Protein AF-A0A7S2LJP9-F1 (afdb_monomer_lite)

Radius of gyration: 19.43 Å; chains: 1; bounding box: 48×40×53 Å

pLDDT: mean 78.63, std 22.66, range [21.94, 98.69]

Sequence (260 aa):
SFYSVPATGGSSSSVPVTLHDDNFISDSTETLQHFCPFLYPDPVAGKILEFEEYLDRHLGATARCLIYHYMLRKEHREALVQLMTAHTSKVESFVFNTALDQGISHGMKKLMRVNEESAVVSEKAIREVFARVSNQILASSEQKPKQYLFEDKQNGVGFTSADLTFAALSSVLLCPKELAPLQLPENQMPKELFSLRNELRDTPAGKHALRMYETHRFKNTERSVVIPKSALGRNRVSNRVYAVVGVALAASGSFIASRL

Foldseek 3Di:
DVPPCVVQVRPDPDDDWWADPNDIDHDPVVVCCVPPVVLQDPPCNVVLVVLLVVCCVQQQLLVLLQQLLQCLDPLLLVLNLCLVPVPHDPVVSVVCSVCSVVPVSVVCCVVSVRDPVSNVVSLVSNVVSLVVQLCQQVVDPDPHGALESPDDVVSPDHRHVSLVSLLVSCCLLQVAPLCVSNDGDLVSGDPVSNVSNVVSCPGSSVVSSNVCCVPPPPPPVVPDPPCPPPNVDPDDDDDDTDRPPDPPPDDDDDDPPDDD

Organism: NCBI:txid163516

Secondary structure (DSSP, 8-state):
-TTHHHHTTTS-SSS--EEETTEEE--HHHHHHHH-GGGS-TTTHHHHHHHHHHHIIIIIHHHHHHHHHHHTSGGGHHHHHHHHHTTS-HHHHHHHHHHIIIIIHHHHHHHTT-SHHHHHHHHHHHHHHHHHHHHHHH--SSSS--SSTT-BTTTTB-S-HHHHHHHHHHHHHH--GGGGGGS--GGGS-HHHHHHHHHHHHSHHHHHHHHHHHHHSSS-TTT-----GGGS-SS---SS--------------------

Structure (mmCIF, N/CA/C/O backbone):
data_AF-A0A7S2LJP9-F1
#
_entry.id   AF-A0A7S2LJP9-F1
#
loop_
_atom_site.group_PDB
_atom_site.id
_atom_site.type_symbol
_atom_site.label_atom_id
_atom_site.label_alt_id
_atom_site.label_comp_id
_atom_site.label_asym_id
_atom_site.label_entity_id
_atom_site.label_seq_id
_atom_site.pdbx_PDB_ins_code
_atom_site.Cartn_x
_atom_site.Cartn_y
_atom_site.Cartn_z
_atom_site.occupancy
_atom_site.B_iso_or_equiv
_atom_site.auth_seq_id
_atom_site.auth_comp_id
_atom_site.auth_asym_id
_atom_site.auth_atom_id
_atom_site.pdbx_PDB_model_num
ATOM 1 N N . SER A 1 1 ? -10.785 -13.758 9.699 1.00 48.50 1 SER A N 1
ATOM 2 C CA . SER A 1 1 ? -11.684 -13.806 8.537 1.00 48.50 1 SER A CA 1
ATOM 3 C C . SER A 1 1 ? -12.756 -14.847 8.809 1.00 48.50 1 SER A C 1
ATOM 5 O O . SER A 1 1 ? -12.432 -16.024 8.866 1.00 48.50 1 SER A O 1
ATOM 7 N N . PHE A 1 2 ? -13.999 -14.439 9.079 1.00 41.50 2 PHE A N 1
ATOM 8 C CA . PHE A 1 2 ? -15.072 -15.378 9.454 1.00 41.50 2 PHE A CA 1
ATOM 9 C C . PHE A 1 2 ? -15.663 -16.143 8.259 1.00 41.50 2 PHE A C 1
ATOM 11 O O . PHE A 1 2 ? -16.358 -17.131 8.460 1.00 41.50 2 PHE A O 1
ATOM 18 N N . TYR A 1 3 ? -15.357 -15.719 7.028 1.00 53.78 3 TYR A N 1
ATOM 19 C CA . TYR A 1 3 ? -15.932 -16.294 5.812 1.00 53.78 3 TYR A CA 1
ATOM 20 C C . TYR A 1 3 ? -14.947 -17.143 4.999 1.00 53.78 3 TYR A C 1
ATOM 22 O O . TYR A 1 3 ? -15.390 -18.096 4.371 1.00 53.78 3 TYR A O 1
ATOM 30 N N . SER A 1 4 ? -13.633 -16.870 5.026 1.00 54.88 4 SER A N 1
ATOM 31 C CA . SER A 1 4 ? -12.677 -17.629 4.196 1.00 54.88 4 SER A CA 1
ATOM 32 C C . SER A 1 4 ? -12.410 -19.043 4.713 1.00 54.88 4 SER A C 1
ATOM 34 O O . SER A 1 4 ? -12.395 -19.966 3.909 1.00 54.88 4 SER A O 1
ATOM 36 N N . VAL A 1 5 ? -12.302 -19.251 6.031 1.00 56.59 5 VAL A N 1
ATOM 37 C CA . VAL A 1 5 ? -12.097 -20.599 6.598 1.00 56.59 5 VAL A CA 1
ATOM 38 C C . VAL A 1 5 ? -13.268 -21.535 6.257 1.00 56.59 5 VAL A C 1
ATOM 40 O O . VAL A 1 5 ? -13.010 -22.603 5.708 1.00 56.59 5 VAL A O 1
ATOM 43 N N . PRO A 1 6 ? -14.549 -21.159 6.471 1.00 61.69 6 PRO A N 1
ATOM 44 C CA . PRO A 1 6 ? -15.665 -21.999 6.036 1.00 61.69 6 PRO A CA 1
ATOM 45 C C . PRO A 1 6 ? -15.761 -22.137 4.514 1.00 61.69 6 PRO A C 1
ATOM 47 O O . PRO A 1 6 ? -16.047 -23.226 4.028 1.00 61.69 6 PRO A O 1
ATOM 50 N N . ALA A 1 7 ? -15.515 -21.058 3.758 1.00 58.69 7 ALA A N 1
ATOM 51 C CA . ALA A 1 7 ? -15.635 -21.084 2.299 1.00 58.69 7 ALA A CA 1
ATOM 52 C C . ALA A 1 7 ? -14.595 -21.988 1.630 1.00 58.69 7 ALA A C 1
ATOM 54 O O . ALA A 1 7 ? -14.893 -22.572 0.600 1.00 58.69 7 ALA A O 1
ATOM 55 N N . THR A 1 8 ? -13.407 -22.120 2.219 1.00 59.53 8 THR A N 1
ATOM 56 C CA . THR A 1 8 ? -12.293 -22.908 1.671 1.00 59.53 8 THR A CA 1
ATOM 57 C C . THR A 1 8 ? -12.183 -24.315 2.255 1.00 59.53 8 THR A C 1
ATOM 59 O O . THR A 1 8 ? -11.224 -25.029 1.974 1.00 59.53 8 THR A O 1
ATOM 62 N N . GLY A 1 9 ? -13.109 -24.715 3.135 1.00 67.88 9 GLY A N 1
ATOM 63 C CA . GLY A 1 9 ? -12.966 -25.962 3.892 1.00 67.88 9 GLY A CA 1
ATOM 64 C C . GLY A 1 9 ? -11.729 -25.976 4.803 1.00 67.88 9 GLY A C 1
ATOM 65 O O . GLY A 1 9 ? -11.212 -27.041 5.123 1.00 67.88 9 GLY A O 1
ATOM 66 N N . GLY A 1 10 ? -11.244 -24.800 5.212 1.00 67.44 10 GLY A N 1
ATOM 67 C CA . GLY A 1 10 ? -10.082 -24.634 6.082 1.00 67.44 10 GLY A CA 1
ATOM 68 C C . GLY A 1 10 ? -8.734 -24.491 5.374 1.00 67.44 10 GLY A C 1
ATOM 69 O O . GLY A 1 10 ? -7.736 -24.323 6.072 1.00 67.44 10 GLY A O 1
ATOM 70 N N . SER A 1 11 ? -8.676 -24.509 4.037 1.00 56.53 11 SER A N 1
ATOM 71 C CA . SER A 1 11 ? -7.400 -24.391 3.314 1.00 56.53 11 SER A CA 1
ATOM 72 C C . SER A 1 11 ? -6.800 -22.983 3.348 1.00 56.53 11 SER A C 1
ATOM 74 O O . SER A 1 11 ? -5.584 -22.842 3.243 1.00 56.53 11 SER A O 1
ATOM 76 N N . SER A 1 12 ? -7.608 -21.940 3.576 1.00 61.69 12 SER A N 1
ATOM 77 C CA . SER A 1 12 ? -7.096 -20.591 3.822 1.00 61.69 12 SER A CA 1
ATOM 78 C C . SER A 1 12 ? -7.899 -19.822 4.869 1.00 61.69 12 SER A C 1
ATOM 80 O O . SER A 1 12 ? -9.132 -19.828 4.904 1.00 61.69 12 SER A O 1
ATOM 82 N N . SER A 1 13 ? -7.172 -19.107 5.729 1.00 61.66 13 SER A N 1
ATOM 83 C CA . SER A 1 13 ? -7.734 -18.187 6.725 1.00 61.66 13 SER A CA 1
ATOM 84 C C . SER A 1 13 ? -7.545 -16.708 6.371 1.00 61.66 13 SER A C 1
ATOM 86 O O . SER A 1 13 ? -8.115 -15.838 7.041 1.00 61.66 13 SER A O 1
ATOM 88 N N . SER A 1 14 ? -6.830 -16.425 5.281 1.00 64.56 14 SER A N 1
ATOM 89 C CA . SER A 1 14 ? -6.561 -15.090 4.749 1.00 64.56 14 SER A CA 1
ATOM 90 C C . SER A 1 14 ? -7.388 -14.816 3.492 1.00 64.56 14 SER A C 1
ATOM 92 O O . SER A 1 14 ? -8.111 -15.676 2.995 1.00 64.56 14 SER A O 1
ATOM 94 N N . VAL A 1 15 ? -7.347 -13.573 3.030 1.00 68.56 15 VAL A N 1
ATOM 95 C CA . VAL A 1 15 ? -7.912 -13.122 1.753 1.00 68.56 15 VAL A CA 1
ATOM 96 C C . VAL A 1 15 ? -6.803 -12.401 0.973 1.00 68.56 15 VAL A C 1
ATOM 98 O O . VAL A 1 15 ? -5.880 -11.898 1.620 1.00 68.56 15 VAL A O 1
ATOM 101 N N . PRO A 1 16 ? -6.884 -12.295 -0.366 1.00 77.38 16 PRO A N 1
ATOM 102 C CA . PRO A 1 16 ? -7.945 -12.800 -1.246 1.00 77.38 16 PRO A CA 1
ATOM 103 C C . PRO A 1 16 ? -7.977 -14.332 -1.343 1.00 77.38 16 PRO A C 1
ATOM 105 O O . PRO A 1 16 ? -6.980 -15.004 -1.118 1.00 77.38 16 PRO A O 1
ATOM 108 N N . VAL A 1 17 ? -9.153 -14.876 -1.658 1.00 76.88 17 VAL A N 1
ATOM 109 C CA . VAL A 1 17 ? -9.328 -16.275 -2.068 1.00 76.88 17 VAL A CA 1
ATOM 110 C C . VAL A 1 17 ? -10.140 -16.265 -3.350 1.00 76.88 17 VAL A C 1
ATOM 112 O O . VAL A 1 17 ? -11.229 -15.684 -3.391 1.00 76.88 17 VAL A O 1
ATOM 115 N N . THR A 1 18 ? -9.622 -16.928 -4.372 1.00 79.88 18 THR A N 1
ATOM 116 C CA . THR A 1 18 ? -10.271 -17.080 -5.669 1.00 79.88 18 THR A CA 1
ATOM 117 C C . THR A 1 18 ? -10.703 -18.531 -5.842 1.00 79.88 18 THR A C 1
ATOM 119 O O . THR A 1 18 ? -9.910 -19.438 -5.618 1.00 79.88 18 THR A O 1
ATOM 122 N N . LEU A 1 19 ? -11.964 -18.754 -6.220 1.00 80.62 19 LEU A N 1
ATOM 123 C CA . LEU A 1 19 ? -12.479 -20.073 -6.592 1.00 80.62 19 LEU A CA 1
ATOM 124 C C . LEU A 1 19 ? -12.511 -20.182 -8.117 1.00 80.62 19 LEU A C 1
ATOM 126 O O . LEU A 1 19 ? -13.165 -19.370 -8.778 1.00 80.62 19 LEU A O 1
ATOM 130 N N . HIS A 1 20 ? -11.833 -21.186 -8.659 1.00 79.75 20 HIS A N 1
ATOM 131 C CA . HIS A 1 20 ? -11.767 -21.455 -10.089 1.00 79.75 20 HIS A CA 1
ATOM 132 C C . HIS A 1 20 ? -11.799 -22.957 -10.347 1.00 79.75 20 HIS A C 1
ATOM 134 O O . HIS A 1 20 ? -10.943 -23.674 -9.840 1.00 79.75 20 HIS A O 1
ATOM 140 N N . ASP A 1 21 ? -12.792 -23.424 -11.108 1.00 80.75 21 ASP A N 1
ATOM 141 C CA . ASP A 1 21 ? -12.984 -24.841 -11.443 1.00 80.75 21 ASP A CA 1
ATOM 142 C C . ASP A 1 21 ? -12.854 -25.766 -10.216 1.00 80.75 21 ASP A C 1
ATOM 144 O O . ASP A 1 21 ? -12.073 -26.713 -10.203 1.00 80.75 21 ASP A O 1
ATOM 148 N N . ASP A 1 22 ? -13.583 -25.418 -9.149 1.00 78.12 22 ASP A N 1
ATOM 149 C CA . ASP A 1 22 ? -13.595 -26.085 -7.835 1.00 78.12 22 ASP A CA 1
ATOM 150 C C . ASP A 1 22 ? -12.265 -26.067 -7.048 1.00 78.12 22 ASP A C 1
ATOM 152 O O . ASP A 1 22 ? -12.192 -26.611 -5.945 1.00 78.12 22 ASP A O 1
ATOM 156 N N . ASN A 1 23 ? -11.239 -25.368 -7.544 1.00 77.00 23 ASN A N 1
ATOM 157 C CA . ASN A 1 23 ? -9.965 -25.159 -6.856 1.00 77.00 23 ASN A CA 1
ATOM 158 C C . ASN A 1 23 ? -9.889 -23.774 -6.201 1.00 77.00 23 ASN A C 1
ATOM 160 O O . ASN A 1 23 ? -10.292 -22.760 -6.779 1.00 77.00 23 ASN A O 1
ATOM 164 N N . PHE A 1 24 ? -9.332 -23.726 -4.990 1.00 82.31 24 PHE A N 1
ATOM 165 C CA . PHE A 1 24 ? -9.082 -22.480 -4.270 1.00 82.31 24 PHE A CA 1
ATOM 166 C C . PHE A 1 24 ? -7.645 -22.011 -4.477 1.00 82.31 24 PHE A C 1
ATOM 168 O O . PHE A 1 24 ? -6.708 -22.716 -4.114 1.00 82.31 24 PHE A O 1
ATOM 175 N N . ILE A 1 25 ? -7.493 -20.788 -4.977 1.00 81.75 25 ILE A N 1
ATOM 176 C CA . ILE A 1 25 ? -6.219 -20.074 -5.061 1.00 81.75 25 ILE A CA 1
ATOM 177 C C . ILE A 1 25 ? -6.239 -18.990 -3.984 1.00 81.75 25 ILE A C 1
ATOM 179 O O . ILE A 1 25 ? -7.062 -18.072 -4.032 1.00 81.75 25 ILE A O 1
ATOM 183 N N . SER A 1 26 ? -5.382 -19.116 -2.973 1.00 80.44 26 SER A N 1
ATOM 184 C CA . SER A 1 26 ? -5.309 -18.171 -1.845 1.00 80.44 26 SER A CA 1
ATOM 185 C C . SER A 1 26 ? -4.101 -17.241 -1.885 1.00 80.44 26 SER A C 1
ATOM 187 O O . SER A 1 26 ? -4.004 -16.339 -1.054 1.00 80.44 26 SER A O 1
ATOM 189 N N . ASP A 1 27 ? -3.177 -17.473 -2.812 1.00 85.00 27 ASP A N 1
ATOM 190 C CA . ASP A 1 27 ? -2.027 -16.611 -3.037 1.00 85.00 27 ASP A CA 1
ATOM 191 C C . ASP A 1 27 ? -2.367 -15.553 -4.100 1.00 85.00 27 ASP A C 1
ATOM 193 O O . ASP A 1 27 ? -2.939 -15.850 -5.158 1.00 85.00 27 ASP A O 1
ATOM 197 N N . SER A 1 28 ? -2.081 -14.284 -3.798 1.00 86.62 28 SER A N 1
ATOM 198 C CA . SER A 1 28 ? -2.391 -13.181 -4.709 1.00 86.62 28 SER A CA 1
ATOM 199 C C . SER A 1 28 ? -1.510 -13.187 -5.954 1.00 86.62 28 SER A C 1
ATOM 201 O O . SER A 1 28 ? -2.006 -12.855 -7.028 1.00 86.62 28 SER A O 1
ATOM 203 N N . THR A 1 29 ? -0.246 -13.587 -5.832 1.00 89.12 29 THR A N 1
ATOM 204 C CA . THR A 1 29 ? 0.689 -13.694 -6.957 1.00 89.12 29 THR A CA 1
ATOM 205 C C . THR A 1 29 ? 0.260 -14.830 -7.875 1.00 89.12 29 THR A C 1
ATOM 207 O O . THR A 1 29 ? 0.126 -14.623 -9.078 1.00 89.12 29 THR A O 1
ATOM 210 N N . GLU A 1 30 ? -0.077 -15.995 -7.315 1.00 89.31 30 GLU A N 1
ATOM 211 C CA . GLU A 1 30 ? -0.611 -17.128 -8.085 1.00 89.31 30 GLU A CA 1
ATOM 212 C C . GLU A 1 30 ? -1.916 -16.750 -8.804 1.00 89.31 30 GLU A C 1
ATOM 214 O O . GLU A 1 30 ? -2.093 -17.039 -9.988 1.00 89.31 30 GLU A O 1
ATOM 219 N N . THR A 1 31 ? -2.805 -16.012 -8.128 1.00 90.06 31 THR A N 1
ATOM 220 C CA . THR A 1 31 ? -4.034 -15.488 -8.745 1.00 90.06 31 THR A CA 1
ATOM 221 C C . THR A 1 31 ? -3.713 -14.597 -9.951 1.00 90.06 31 THR A C 1
ATOM 223 O O . THR A 1 31 ? -4.342 -14.729 -11.004 1.00 90.06 31 THR A O 1
ATOM 226 N N . LEU A 1 32 ? -2.746 -13.683 -9.823 1.00 91.44 32 LEU A N 1
ATOM 227 C CA . LEU A 1 32 ? -2.368 -12.780 -10.912 1.00 91.44 32 LEU A CA 1
ATOM 228 C C . LEU A 1 32 ? -1.676 -13.520 -12.057 1.00 91.44 32 LEU A C 1
ATOM 230 O O . LEU A 1 32 ? -1.986 -13.242 -13.211 1.00 91.44 32 LEU A O 1
ATOM 234 N N . GLN A 1 33 ? -0.808 -14.487 -11.774 1.00 91.81 33 GLN A N 1
ATOM 235 C CA . GLN A 1 33 ? -0.174 -15.308 -12.807 1.00 91.81 33 GLN A CA 1
ATOM 236 C C . GLN A 1 33 ? -1.197 -16.153 -13.574 1.00 91.81 33 GLN A C 1
ATOM 238 O O . GLN A 1 33 ? -1.094 -16.275 -14.794 1.00 91.81 33 GLN A O 1
ATOM 243 N N . HIS A 1 34 ? -2.210 -16.686 -12.885 1.00 89.56 34 HIS A N 1
ATOM 244 C CA . HIS A 1 34 ? -3.248 -17.511 -13.503 1.00 89.56 34 HIS A CA 1
ATOM 245 C C . HIS A 1 34 ? -4.205 -16.700 -14.386 1.00 89.56 34 HIS A C 1
ATOM 247 O O . HIS A 1 34 ? -4.462 -17.065 -15.531 1.00 89.56 34 HIS A O 1
ATOM 253 N N . PHE A 1 35 ? -4.737 -15.583 -13.879 1.00 90.06 35 PHE A N 1
ATOM 254 C CA . PHE A 1 35 ? -5.778 -14.815 -14.583 1.00 90.06 35 PHE A CA 1
ATOM 255 C C . PHE A 1 35 ? -5.255 -13.641 -15.406 1.00 90.06 35 PHE A C 1
ATOM 257 O O . PHE A 1 35 ? -5.908 -13.208 -16.358 1.00 90.06 35 PHE A O 1
ATOM 264 N N . CYS A 1 36 ? -4.093 -13.111 -15.042 1.00 91.94 36 CYS A N 1
ATOM 265 C CA . CYS A 1 36 ? -3.502 -11.925 -15.643 1.00 91.94 36 CYS A CA 1
ATOM 266 C C . CYS A 1 36 ? -2.029 -12.156 -16.035 1.00 91.94 36 CYS A C 1
ATOM 268 O O . CYS A 1 36 ? -1.192 -11.303 -15.732 1.00 91.94 36 CYS A O 1
ATOM 270 N N . PRO A 1 37 ? -1.678 -13.250 -16.747 1.00 91.88 37 PRO A N 1
ATOM 271 C CA . PRO A 1 37 ? -0.282 -13.551 -17.088 1.00 91.88 37 PRO A CA 1
ATOM 272 C C . PRO A 1 37 ? 0.387 -12.433 -17.903 1.00 91.88 37 PRO A C 1
ATOM 274 O O . PRO A 1 37 ? 1.594 -12.233 -17.822 1.00 91.88 37 PRO A O 1
ATOM 277 N N . PHE A 1 38 ? -0.403 -11.635 -18.631 1.00 89.19 38 PHE A N 1
ATOM 278 C CA . PHE A 1 38 ? 0.066 -10.462 -19.374 1.00 89.19 38 PHE A CA 1
ATOM 279 C C . PHE A 1 38 ? 0.693 -9.363 -18.491 1.00 89.19 38 PHE A C 1
ATOM 281 O O . PHE A 1 38 ? 1.370 -8.484 -19.019 1.00 89.19 38 PHE A O 1
ATOM 288 N N . LEU A 1 39 ? 0.487 -9.391 -17.167 1.00 93.56 39 LEU A N 1
ATOM 289 C CA . LEU A 1 39 ? 1.134 -8.482 -16.212 1.00 93.56 39 LEU A CA 1
ATOM 290 C C . LEU A 1 39 ? 2.587 -8.867 -15.887 1.00 93.56 39 LEU A C 1
ATOM 292 O O . LEU A 1 39 ? 3.268 -8.101 -15.200 1.00 93.56 39 LEU A O 1
ATOM 296 N N . TYR A 1 40 ? 3.056 -10.009 -16.399 1.00 94.56 40 TYR A N 1
ATOM 297 C CA . TYR A 1 40 ? 4.410 -10.538 -16.234 1.00 94.56 40 TYR A CA 1
ATOM 298 C C . TYR A 1 40 ? 5.101 -10.735 -17.597 1.00 94.56 40 TYR A C 1
ATOM 300 O O . TYR A 1 40 ? 5.417 -11.865 -17.968 1.00 94.56 40 TYR A O 1
ATOM 308 N N . PRO A 1 41 ? 5.325 -9.668 -18.385 1.00 93.12 41 PRO A N 1
ATOM 309 C CA . PRO A 1 41 ? 5.946 -9.804 -19.695 1.00 93.12 41 PRO A CA 1
ATOM 310 C C . PRO A 1 41 ? 7.436 -10.153 -19.589 1.00 93.12 41 PRO A C 1
ATOM 312 O O . PRO A 1 41 ? 8.180 -9.591 -18.776 1.00 93.12 41 PRO A O 1
ATOM 315 N N . ASP A 1 42 ? 7.898 -11.035 -20.470 1.00 91.19 42 ASP A N 1
ATOM 316 C CA . ASP A 1 42 ? 9.326 -11.213 -20.714 1.00 91.19 42 ASP A CA 1
ATOM 317 C C . ASP A 1 42 ? 9.927 -9.951 -21.365 1.00 91.19 42 ASP A C 1
ATOM 319 O O . ASP A 1 42 ? 9.244 -9.269 -22.133 1.00 91.19 42 ASP A O 1
ATOM 323 N N . PRO A 1 43 ? 11.199 -9.606 -21.080 1.00 90.12 43 PRO A N 1
ATOM 324 C CA . PRO A 1 43 ? 12.154 -10.321 -20.223 1.00 90.12 43 PRO A CA 1
ATOM 325 C C . PRO A 1 43 ? 12.141 -9.864 -18.748 1.00 90.12 43 PRO A C 1
ATOM 327 O O . PRO A 1 43 ? 13.048 -10.203 -17.986 1.00 90.12 43 PRO A O 1
ATOM 330 N N . VAL A 1 44 ? 11.176 -9.035 -18.329 1.00 93.19 44 VAL A N 1
ATOM 331 C CA . VAL A 1 44 ? 11.191 -8.388 -17.001 1.00 93.19 44 VAL A CA 1
ATOM 332 C C . VAL A 1 44 ? 10.425 -9.150 -15.916 1.00 93.19 44 VAL A C 1
ATOM 334 O O . VAL A 1 44 ? 10.519 -8.772 -14.748 1.00 93.19 44 VAL A O 1
ATOM 337 N N . ALA A 1 45 ? 9.732 -10.239 -16.260 1.00 94.31 45 ALA A N 1
ATOM 338 C CA . ALA A 1 45 ? 8.918 -11.046 -15.346 1.00 94.31 45 ALA A CA 1
ATOM 339 C C . ALA A 1 45 ? 9.632 -11.405 -14.027 1.00 94.31 45 ALA A C 1
ATOM 341 O O . ALA A 1 45 ? 9.074 -11.208 -12.948 1.00 94.31 45 ALA A O 1
ATOM 342 N N . GLY A 1 46 ? 10.896 -11.841 -14.089 1.00 96.56 46 GLY A N 1
ATOM 343 C CA . GLY A 1 46 ? 11.674 -12.176 -12.888 1.00 96.56 46 GLY A CA 1
ATOM 344 C C . GLY A 1 46 ? 11.891 -10.987 -11.940 1.00 96.56 46 GLY A C 1
ATOM 345 O O . GLY A 1 46 ? 11.783 -11.139 -10.726 1.00 96.56 46 GLY A O 1
ATOM 346 N N . LYS A 1 47 ? 12.121 -9.783 -12.485 1.00 96.12 47 LYS A N 1
ATOM 347 C CA . LYS A 1 47 ? 12.286 -8.552 -11.688 1.00 96.12 47 LYS A CA 1
ATOM 348 C C . LYS A 1 47 ? 10.972 -8.105 -11.054 1.00 96.12 47 LYS A C 1
ATOM 350 O O . LYS A 1 47 ? 10.985 -7.566 -9.952 1.00 96.12 47 LYS A O 1
ATOM 355 N N . ILE A 1 48 ? 9.855 -8.324 -11.751 1.00 96.56 48 ILE A N 1
ATOM 356 C CA . ILE A 1 48 ? 8.516 -8.037 -11.231 1.00 96.56 48 ILE A CA 1
ATOM 357 C C . ILE A 1 48 ? 8.249 -8.918 -10.009 1.00 96.56 48 ILE A C 1
ATOM 359 O O . ILE A 1 48 ? 7.933 -8.380 -8.955 1.00 96.56 48 ILE A O 1
ATOM 363 N N . LEU A 1 49 ? 8.464 -10.232 -10.116 1.00 96.75 49 LEU A N 1
ATOM 364 C CA . LEU A 1 49 ? 8.239 -11.172 -9.010 1.00 96.75 49 LEU A CA 1
ATOM 365 C C . LEU A 1 49 ? 9.110 -10.864 -7.786 1.00 96.75 49 LEU A C 1
ATOM 367 O O . LEU A 1 49 ? 8.609 -10.821 -6.665 1.00 96.75 49 LEU A O 1
ATOM 371 N N . GLU A 1 50 ? 10.402 -10.588 -7.990 1.00 97.25 50 GLU A N 1
ATOM 372 C CA . GLU A 1 50 ? 11.297 -10.187 -6.895 1.00 97.25 50 GLU A CA 1
ATOM 373 C C . GLU A 1 50 ? 10.802 -8.908 -6.199 1.00 97.25 50 GLU A C 1
ATOM 375 O O . GLU A 1 50 ? 10.880 -8.767 -4.975 1.00 97.25 50 GLU A O 1
ATOM 380 N N . PHE A 1 51 ? 10.275 -7.965 -6.978 1.00 96.69 51 PHE A N 1
ATOM 381 C CA . PHE A 1 51 ? 9.764 -6.710 -6.455 1.00 96.69 51 PHE A CA 1
ATOM 382 C C . PHE A 1 51 ? 8.436 -6.869 -5.708 1.00 96.69 51 PHE A C 1
ATOM 384 O O . PHE A 1 51 ? 8.263 -6.243 -4.664 1.00 96.69 51 PHE A O 1
ATOM 391 N N . GLU A 1 52 ? 7.522 -7.713 -6.187 1.00 95.38 52 GLU A N 1
ATOM 392 C CA . GLU A 1 52 ? 6.281 -8.040 -5.474 1.00 95.38 52 GLU A CA 1
ATOM 393 C C . GLU A 1 52 ? 6.568 -8.669 -4.116 1.00 95.38 52 GLU A C 1
ATOM 395 O O . GLU A 1 52 ? 6.056 -8.207 -3.098 1.00 95.38 52 GLU A O 1
ATOM 400 N N . GLU A 1 53 ? 7.467 -9.648 -4.090 1.00 94.19 53 GLU A N 1
ATOM 401 C CA . GLU A 1 53 ? 7.904 -10.311 -2.867 1.00 94.19 53 GLU A CA 1
ATOM 402 C C . GLU A 1 53 ? 8.560 -9.320 -1.887 1.00 94.19 53 GLU A C 1
ATOM 404 O O . GLU A 1 53 ? 8.313 -9.347 -0.679 1.00 94.19 53 GLU A O 1
ATOM 409 N N . TYR A 1 54 ? 9.367 -8.381 -2.395 1.00 95.38 54 TYR A N 1
ATOM 410 C CA . TYR A 1 54 ? 9.896 -7.287 -1.580 1.00 95.38 54 TYR A CA 1
ATOM 411 C C . TYR A 1 54 ? 8.770 -6.427 -0.980 1.00 95.38 54 TYR A C 1
ATOM 413 O O . TYR A 1 54 ? 8.806 -6.105 0.209 1.00 95.38 54 TYR A O 1
ATOM 421 N N . LEU A 1 55 ? 7.762 -6.052 -1.767 1.00 95.38 55 LEU A N 1
ATOM 422 C CA . LEU A 1 55 ? 6.654 -5.233 -1.280 1.00 95.38 55 LEU A CA 1
ATOM 423 C C . LEU A 1 55 ? 5.779 -5.964 -0.257 1.00 95.38 55 LEU A C 1
ATOM 425 O O . LEU A 1 55 ? 5.375 -5.345 0.730 1.00 95.38 55 LEU A O 1
ATOM 429 N N . ASP A 1 56 ? 5.510 -7.255 -0.442 1.00 89.69 56 ASP A N 1
ATOM 430 C CA . ASP A 1 56 ? 4.714 -8.028 0.515 1.00 89.69 56 ASP A CA 1
ATOM 431 C C . ASP A 1 56 ? 5.382 -8.046 1.900 1.00 89.69 56 ASP A C 1
ATOM 433 O O . ASP A 1 56 ? 4.772 -7.676 2.914 1.00 89.69 56 ASP A O 1
ATOM 437 N N . ARG A 1 57 ? 6.694 -8.322 1.926 1.00 89.56 57 ARG A N 1
ATOM 438 C CA . ARG A 1 57 ? 7.494 -8.333 3.159 1.00 89.56 57 ARG A CA 1
ATOM 439 C C . ARG A 1 57 ? 7.622 -6.957 3.810 1.00 89.56 57 ARG A C 1
ATOM 441 O O . ARG A 1 57 ? 7.552 -6.853 5.035 1.00 89.56 57 ARG A O 1
ATOM 448 N N . HIS A 1 58 ? 7.855 -5.908 3.017 1.00 92.75 58 HIS A N 1
ATOM 449 C CA . HIS A 1 58 ? 8.299 -4.610 3.541 1.00 92.75 58 HIS A CA 1
ATOM 450 C C . HIS A 1 58 ? 7.226 -3.523 3.586 1.00 92.75 58 HIS A C 1
ATOM 452 O O . HIS A 1 58 ? 7.422 -2.533 4.292 1.00 92.75 58 HIS A O 1
ATOM 458 N N . LEU A 1 59 ? 6.103 -3.686 2.884 1.00 93.62 59 LEU A N 1
ATOM 459 C CA . LEU A 1 59 ? 5.016 -2.705 2.849 1.00 93.62 59 LEU A CA 1
ATOM 460 C C . LEU A 1 59 ? 3.709 -3.263 3.420 1.00 93.62 59 LEU A C 1
ATOM 462 O O . LEU A 1 59 ? 3.058 -2.591 4.216 1.00 93.62 59 LEU A O 1
ATOM 466 N N . GLY A 1 60 ? 3.320 -4.489 3.058 1.00 86.44 60 GLY A N 1
ATOM 467 C CA . GLY A 1 60 ? 2.022 -5.049 3.448 1.00 86.44 60 GLY A CA 1
ATOM 468 C C . GLY A 1 60 ? 1.861 -5.225 4.963 1.00 86.44 60 GLY A C 1
ATOM 469 O O . GLY A 1 60 ? 0.900 -4.737 5.568 1.00 86.44 60 GLY A O 1
ATOM 470 N N . ALA A 1 61 ? 2.797 -5.930 5.602 1.00 86.62 61 ALA A N 1
ATOM 471 C CA . ALA A 1 61 ? 2.764 -6.162 7.049 1.00 86.62 61 ALA A CA 1
ATOM 472 C C . ALA A 1 61 ? 3.062 -4.892 7.867 1.00 86.62 61 ALA A C 1
ATOM 474 O O . ALA A 1 61 ? 2.396 -4.637 8.875 1.00 86.62 61 ALA A O 1
ATOM 475 N N . THR A 1 62 ? 4.012 -4.073 7.415 1.00 92.62 62 THR A N 1
ATOM 476 C CA . THR A 1 62 ? 4.449 -2.840 8.093 1.00 92.62 62 THR A CA 1
ATOM 477 C C . THR A 1 62 ? 3.362 -1.766 8.073 1.00 92.62 62 THR A C 1
ATOM 479 O O . THR A 1 62 ? 3.056 -1.193 9.119 1.00 92.62 62 THR A O 1
ATOM 482 N N . ALA A 1 63 ? 2.686 -1.555 6.936 1.00 93.56 63 ALA A N 1
ATOM 483 C CA . ALA A 1 63 ? 1.560 -0.625 6.842 1.00 93.56 63 ALA A CA 1
ATOM 484 C C . ALA A 1 63 ? 0.441 -0.997 7.822 1.00 93.56 63 ALA A C 1
ATOM 486 O O . ALA A 1 63 ? -0.046 -0.142 8.560 1.00 93.56 63 ALA A O 1
ATOM 487 N N . ARG A 1 64 ? 0.068 -2.283 7.896 1.00 90.00 64 ARG A N 1
ATOM 488 C CA . ARG A 1 64 ? -0.944 -2.762 8.853 1.00 90.00 64 ARG A CA 1
ATOM 489 C C . ARG A 1 64 ? -0.503 -2.568 10.298 1.00 90.00 64 ARG A C 1
ATOM 491 O O . ARG A 1 64 ? -1.304 -2.104 11.104 1.00 90.00 64 ARG A O 1
ATOM 498 N N . CYS A 1 65 ? 0.746 -2.903 10.619 1.00 93.19 65 CYS A N 1
ATOM 499 C CA . CYS A 1 65 ? 1.297 -2.713 11.958 1.00 93.19 65 CYS A CA 1
ATOM 500 C C . CYS A 1 65 ? 1.180 -1.249 12.400 1.00 93.19 65 CYS A C 1
ATOM 502 O O . CYS A 1 65 ? 0.629 -0.968 13.466 1.00 93.19 65 CYS A O 1
ATOM 504 N N . LEU A 1 66 ? 1.608 -0.316 11.546 1.00 95.12 66 LEU A N 1
ATOM 505 C CA . LEU A 1 66 ? 1.542 1.114 11.830 1.00 95.12 66 LEU A CA 1
ATOM 506 C C . LEU A 1 66 ? 0.099 1.623 11.946 1.00 95.12 66 LEU A C 1
ATOM 508 O O . LEU A 1 66 ? -0.241 2.322 12.899 1.00 95.12 66 LEU A O 1
ATOM 512 N N . ILE A 1 67 ? -0.776 1.244 11.009 1.00 93.50 67 ILE A N 1
ATOM 513 C CA . ILE A 1 67 ? -2.184 1.655 11.037 1.00 93.50 67 ILE A CA 1
ATOM 514 C C . ILE A 1 67 ? -2.853 1.158 12.320 1.00 93.50 67 ILE A C 1
ATOM 516 O O . ILE A 1 67 ? -3.517 1.935 13.002 1.00 93.50 67 ILE A O 1
ATOM 520 N N . TYR A 1 68 ? -2.659 -0.108 12.695 1.00 92.44 68 TYR A N 1
ATOM 521 C CA . TYR A 1 68 ? -3.228 -0.656 13.925 1.00 92.44 68 TYR A CA 1
ATOM 522 C C . TYR A 1 68 ? -2.643 -0.028 15.183 1.00 92.44 68 TYR A C 1
ATOM 524 O O . TYR A 1 68 ? -3.378 0.142 16.154 1.00 92.44 68 TYR A O 1
ATOM 532 N N . HIS A 1 69 ? -1.363 0.345 15.179 1.00 93.94 69 HIS A N 1
ATOM 533 C CA . HIS A 1 69 ? -0.751 1.030 16.312 1.00 93.94 69 HIS A CA 1
ATOM 534 C C . HIS A 1 69 ? -1.541 2.293 16.688 1.00 93.94 69 HIS A C 1
ATOM 536 O O . HIS A 1 69 ? -1.905 2.469 17.854 1.00 93.94 69 HIS A O 1
ATOM 542 N N . TYR A 1 70 ? -1.874 3.123 15.696 1.00 93.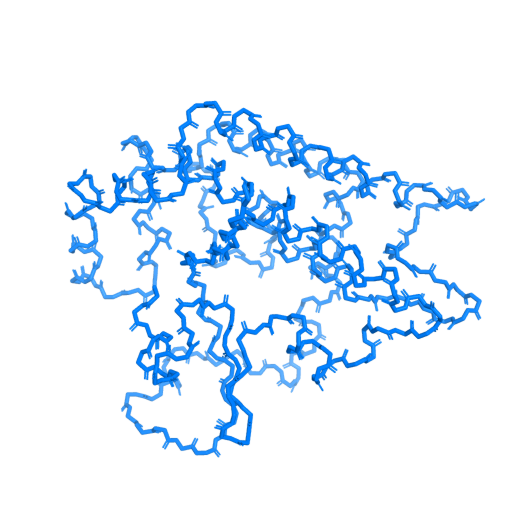81 70 TYR A N 1
ATOM 543 C CA . TYR A 1 70 ? -2.640 4.350 15.914 1.00 93.81 70 TYR A CA 1
ATOM 544 C C . TYR A 1 70 ? -4.146 4.089 16.055 1.00 93.81 70 TYR A C 1
ATOM 546 O O . TYR A 1 70 ? -4.771 4.570 16.997 1.00 93.81 70 TYR A O 1
ATOM 554 N N . MET A 1 71 ? -4.743 3.278 15.179 1.00 91.00 71 MET A N 1
ATOM 555 C CA . MET A 1 71 ? -6.197 3.063 15.146 1.00 91.00 71 MET A CA 1
ATOM 556 C C . MET A 1 71 ? -6.742 2.275 16.346 1.00 91.00 71 MET A C 1
ATOM 558 O O . MET A 1 71 ? -7.901 2.454 16.708 1.00 91.00 71 MET A O 1
ATOM 562 N N . LEU A 1 72 ? -5.938 1.414 16.985 1.00 90.31 72 LEU A N 1
ATOM 563 C CA . LEU A 1 72 ? -6.343 0.652 18.180 1.00 90.31 72 LEU A CA 1
ATOM 564 C C . LEU A 1 72 ? -6.162 1.448 19.493 1.00 90.31 72 LEU A C 1
ATOM 566 O O . LEU A 1 72 ? -6.135 0.852 20.580 1.00 90.31 72 LEU A O 1
ATOM 570 N N . ARG A 1 73 ? -5.950 2.769 19.430 1.00 89.00 73 ARG A N 1
ATOM 571 C CA . ARG A 1 73 ? -5.993 3.658 20.603 1.00 89.00 73 ARG A CA 1
ATOM 572 C C . ARG A 1 73 ? -7.451 3.996 20.932 1.00 89.00 73 ARG A C 1
ATOM 574 O O . ARG A 1 73 ? -8.287 4.112 20.039 1.00 89.00 73 ARG A O 1
ATOM 581 N N . LYS A 1 74 ? -7.762 4.164 22.223 1.00 85.81 74 LYS A N 1
ATOM 582 C CA . LYS A 1 74 ? -9.145 4.373 22.700 1.00 85.81 74 LYS A CA 1
ATOM 583 C C . LYS A 1 74 ? -9.816 5.600 22.075 1.00 85.81 74 LYS A C 1
ATOM 585 O O . LYS A 1 74 ? -11.008 5.555 21.797 1.00 85.81 74 LYS A O 1
ATOM 590 N N . GLU A 1 75 ? -9.059 6.663 21.825 1.00 88.75 75 GLU A N 1
ATOM 591 C CA . GLU A 1 75 ? -9.556 7.896 21.201 1.00 88.75 75 GLU A CA 1
ATOM 592 C C . GLU A 1 75 ? -10.033 7.718 19.748 1.00 88.75 75 GLU A C 1
ATOM 594 O O . GLU A 1 75 ? -10.897 8.464 19.298 1.00 88.75 75 GLU A O 1
ATOM 599 N N . HIS A 1 76 ? -9.552 6.694 19.033 1.00 90.00 76 HIS A N 1
ATOM 600 C CA . HIS A 1 76 ? -9.936 6.400 17.643 1.00 90.00 76 HIS A CA 1
ATOM 601 C C . HIS A 1 76 ? -10.954 5.264 17.524 1.00 90.00 76 HIS A C 1
ATOM 603 O O . HIS A 1 76 ? -11.244 4.780 16.430 1.00 90.00 76 HIS A O 1
ATOM 609 N N . ARG A 1 77 ? -11.527 4.843 18.654 1.00 88.25 77 ARG A N 1
ATOM 610 C CA . ARG A 1 77 ? -12.472 3.732 18.736 1.00 88.25 77 ARG A CA 1
ATOM 611 C C . ARG A 1 77 ? -13.662 3.892 17.798 1.00 88.25 77 ARG A C 1
ATOM 613 O O . ARG A 1 77 ? -14.021 2.938 17.118 1.00 88.25 77 ARG A O 1
ATOM 620 N N . GLU A 1 78 ? -14.280 5.069 17.773 1.00 87.12 78 GLU A N 1
ATOM 621 C CA . GLU A 1 78 ? -15.453 5.312 16.930 1.00 87.12 78 GLU A CA 1
ATOM 622 C C . GLU A 1 78 ? -15.109 5.143 15.447 1.00 87.12 78 GLU A C 1
ATOM 624 O O . GLU A 1 78 ? -15.789 4.398 14.745 1.00 87.12 78 GLU A O 1
ATOM 629 N N . ALA A 1 79 ? -14.002 5.749 15.008 1.00 87.00 79 ALA A N 1
ATOM 630 C CA . ALA A 1 79 ? -13.493 5.610 13.650 1.00 87.00 79 ALA A CA 1
ATOM 631 C C . ALA A 1 79 ? -13.215 4.137 13.315 1.00 87.00 79 ALA A C 1
ATOM 633 O O . ALA A 1 79 ? -13.670 3.619 12.299 1.00 87.00 79 ALA A O 1
ATOM 634 N N . LEU A 1 80 ? -12.532 3.410 14.201 1.00 87.62 80 LEU A N 1
ATOM 635 C CA . LEU A 1 80 ? -12.242 1.997 13.984 1.00 87.62 80 LEU A CA 1
ATOM 636 C C . LEU A 1 80 ? -13.513 1.145 13.873 1.00 87.62 80 LEU A C 1
ATOM 638 O O . LEU A 1 80 ? -13.588 0.282 13.001 1.00 87.62 80 LEU A O 1
ATOM 642 N N . VAL A 1 81 ? -14.512 1.378 14.731 1.00 86.69 81 VAL A N 1
ATOM 643 C CA . VAL A 1 81 ? -15.801 0.679 14.645 1.00 86.69 81 VAL A CA 1
ATOM 644 C C . VAL A 1 81 ? -16.463 0.996 13.309 1.00 86.69 81 VAL A C 1
ATOM 646 O O . VAL A 1 81 ? -16.781 0.059 12.587 1.00 86.69 81 VAL A O 1
ATOM 649 N N . GLN A 1 82 ? -16.586 2.273 12.934 1.00 84.44 82 GLN A N 1
ATOM 650 C CA . GLN A 1 82 ? -17.175 2.675 11.652 1.00 84.44 82 GLN A CA 1
ATOM 651 C C . GLN A 1 82 ? -16.483 1.990 10.466 1.00 84.44 82 GLN A C 1
ATOM 653 O O . GLN A 1 82 ? -17.165 1.415 9.621 1.00 84.44 82 GLN A O 1
ATOM 658 N N . LEU A 1 83 ? -15.147 1.972 10.432 1.00 83.88 83 LEU A N 1
ATOM 659 C CA . LEU A 1 83 ? -14.376 1.332 9.363 1.00 83.88 83 LEU A CA 1
ATOM 660 C C . LEU A 1 83 ? -14.612 -0.182 9.296 1.00 83.88 83 LEU A C 1
ATOM 662 O O . LEU A 1 83 ? -14.843 -0.733 8.222 1.00 83.88 83 LEU A O 1
ATOM 666 N N . MET A 1 84 ? -14.554 -0.865 10.440 1.00 82.69 84 MET A N 1
ATOM 667 C CA . MET A 1 84 ? -14.619 -2.329 10.494 1.00 82.69 84 MET A CA 1
ATOM 668 C C . MET A 1 84 ? -16.045 -2.867 10.341 1.00 82.69 84 MET A C 1
ATOM 670 O O . MET A 1 84 ? -16.227 -4.027 9.968 1.00 82.69 84 MET A O 1
ATOM 674 N N . THR A 1 85 ? -17.059 -2.044 10.625 1.00 84.00 85 THR A N 1
ATOM 675 C CA . THR A 1 85 ? -18.466 -2.460 10.655 1.00 84.00 85 THR A CA 1
ATOM 676 C C . THR A 1 85 ? -19.321 -1.798 9.572 1.00 84.00 85 THR A C 1
ATOM 678 O O . THR A 1 85 ? -20.505 -2.135 9.475 1.00 84.00 85 THR A O 1
ATOM 681 N N . ALA A 1 86 ? -18.736 -0.960 8.699 1.00 78.19 86 ALA A N 1
ATOM 682 C CA . ALA A 1 86 ? -19.406 -0.205 7.625 1.00 78.19 86 ALA A CA 1
ATOM 683 C C . ALA A 1 86 ? -20.370 -1.035 6.758 1.00 78.19 86 ALA A C 1
ATOM 685 O O . ALA A 1 86 ? -21.343 -0.518 6.205 1.00 78.19 86 ALA A O 1
ATOM 686 N N . HIS A 1 87 ? -20.112 -2.336 6.620 1.00 77.19 87 HIS A N 1
ATOM 687 C CA . HIS A 1 87 ? -20.908 -3.240 5.789 1.00 77.19 87 HIS A CA 1
ATOM 688 C C . HIS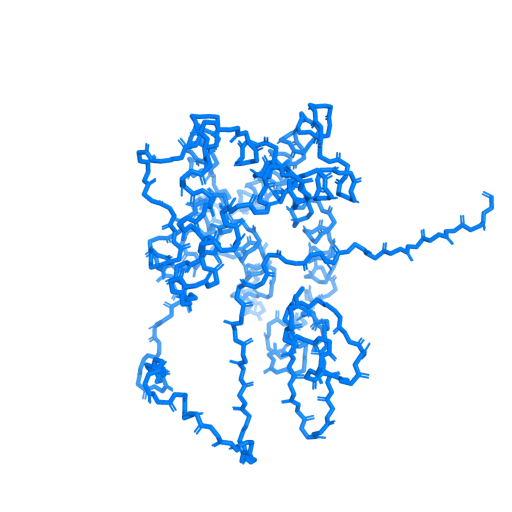 A 1 87 ? -21.573 -4.381 6.568 1.00 77.19 87 HIS A C 1
ATOM 690 O O . HIS A 1 87 ? -22.095 -5.317 5.954 1.00 77.19 87 HIS A O 1
ATOM 696 N N . THR A 1 88 ? -21.611 -4.283 7.895 1.00 77.25 88 THR A N 1
ATOM 697 C CA . THR A 1 88 ? -22.201 -5.276 8.807 1.00 77.25 88 THR A CA 1
ATOM 698 C C . THR A 1 88 ? -23.567 -4.823 9.332 1.00 77.25 88 THR A C 1
ATOM 700 O O . THR A 1 88 ? -24.013 -3.700 9.087 1.00 77.25 88 THR A O 1
ATOM 703 N N . SER A 1 89 ? -24.283 -5.713 10.015 1.00 82.56 89 SER A N 1
ATOM 704 C CA . SER A 1 89 ? -25.533 -5.378 10.699 1.00 82.56 89 SER A CA 1
ATOM 705 C C . SER A 1 89 ? -25.289 -4.546 11.966 1.00 82.56 89 SER A C 1
ATOM 707 O O . SER A 1 89 ? -24.218 -4.581 12.570 1.00 82.56 89 SER A O 1
ATOM 709 N N . LYS A 1 90 ? -26.321 -3.830 12.437 1.00 83.31 90 LYS A N 1
ATOM 710 C CA . LYS A 1 90 ? -26.246 -3.063 13.697 1.00 83.31 90 LYS A CA 1
ATOM 711 C C . LYS A 1 90 ? -25.898 -3.942 14.904 1.00 83.31 90 LYS A C 1
ATOM 713 O O . LYS A 1 90 ? -25.207 -3.481 15.806 1.00 83.31 90 LYS A O 1
ATOM 718 N N . VAL A 1 91 ? -26.355 -5.197 14.906 1.00 84.25 91 VAL A N 1
ATOM 719 C CA . VAL A 1 91 ? -26.066 -6.165 15.974 1.00 84.25 91 VAL A CA 1
ATOM 720 C C . VAL A 1 91 ? -24.587 -6.544 15.963 1.00 84.25 91 VAL A C 1
ATOM 722 O O . VAL A 1 91 ? -23.930 -6.438 16.993 1.00 84.25 91 VAL A O 1
ATOM 725 N N . GLU A 1 92 ? -24.037 -6.904 14.802 1.00 81.56 92 GLU A N 1
ATOM 726 C CA . GLU A 1 92 ? -22.604 -7.203 14.660 1.00 81.56 92 GLU A CA 1
ATOM 727 C C . GLU A 1 92 ? -21.743 -5.997 15.037 1.00 81.56 92 GLU A C 1
ATOM 729 O O . GLU A 1 92 ? -20.765 -6.146 15.766 1.00 81.56 92 GLU A O 1
ATOM 734 N N . SER A 1 93 ? -22.141 -4.792 14.619 1.00 85.38 93 SER A N 1
ATOM 735 C CA . SER A 1 93 ? -21.434 -3.567 14.986 1.00 85.38 93 SER A CA 1
ATOM 736 C C . SER A 1 93 ? -21.448 -3.308 16.493 1.00 85.38 93 SER A C 1
ATOM 738 O O . SER A 1 93 ? -20.444 -2.857 17.043 1.00 85.38 93 SER A O 1
ATOM 740 N N . PHE A 1 94 ? -22.567 -3.580 17.170 1.00 85.75 94 PHE A N 1
ATOM 741 C CA . PHE A 1 94 ? -22.670 -3.450 18.622 1.00 85.75 94 PHE A CA 1
ATOM 742 C C . PHE A 1 94 ? -21.765 -4.461 19.335 1.00 85.75 94 PHE A C 1
ATOM 744 O O . PHE A 1 94 ? -20.973 -4.070 20.193 1.00 85.75 94 PHE A O 1
ATOM 751 N N . VAL A 1 95 ? -21.814 -5.734 18.929 1.00 86.19 95 VAL A N 1
ATOM 752 C CA . VAL A 1 95 ? -20.953 -6.793 19.479 1.00 86.19 95 VAL A CA 1
ATOM 753 C C . VAL A 1 95 ? -19.477 -6.446 19.270 1.00 86.19 95 VAL A C 1
ATOM 755 O O . VAL A 1 95 ? -18.711 -6.451 20.234 1.00 86.19 95 VAL A O 1
ATOM 758 N N . PHE A 1 96 ? -19.087 -6.061 18.050 1.00 85.56 96 PHE A N 1
ATOM 759 C CA . PHE A 1 96 ? -17.717 -5.659 17.730 1.00 85.56 96 PHE A CA 1
ATOM 760 C C . PHE A 1 96 ? -17.249 -4.505 18.615 1.00 85.56 96 PHE A C 1
ATOM 762 O O . PHE A 1 96 ? -16.192 -4.603 19.232 1.00 85.56 96 PHE A O 1
ATOM 769 N N . ASN A 1 97 ? -18.064 -3.451 18.737 1.00 86.25 97 ASN A N 1
ATOM 770 C CA . ASN A 1 97 ? -17.779 -2.326 19.618 1.00 86.25 97 ASN A CA 1
ATOM 771 C C . ASN A 1 97 ? -17.532 -2.833 21.051 1.00 86.25 97 ASN A C 1
ATOM 773 O O . ASN A 1 97 ? -16.460 -2.602 21.603 1.00 86.25 97 ASN A O 1
ATOM 777 N N . THR A 1 98 ? -18.453 -3.590 21.652 1.00 85.81 98 THR A N 1
ATOM 778 C CA . THR A 1 98 ? -18.287 -4.073 23.040 1.00 85.81 98 THR A CA 1
ATOM 779 C C . THR A 1 98 ? -17.032 -4.931 23.254 1.00 85.81 98 THR A C 1
ATOM 781 O O . THR A 1 98 ? -16.324 -4.737 24.241 1.00 85.81 98 THR A O 1
ATOM 784 N N . ALA A 1 99 ? -16.694 -5.807 22.305 1.00 85.31 99 ALA A N 1
ATOM 785 C CA . ALA A 1 99 ? -15.546 -6.710 22.397 1.00 85.31 99 ALA A CA 1
ATOM 786 C C . ALA A 1 99 ? -14.192 -6.049 22.068 1.00 85.31 99 ALA A C 1
ATOM 788 O O . ALA A 1 99 ? -13.134 -6.632 22.339 1.00 85.31 99 ALA A O 1
ATOM 789 N N . LEU A 1 100 ? -14.206 -4.844 21.486 1.00 82.44 100 LEU A N 1
ATOM 790 C CA . LEU A 1 100 ? -13.021 -4.200 20.925 1.00 82.44 100 LEU A CA 1
ATOM 791 C C . LEU A 1 100 ? -11.901 -4.004 21.955 1.00 82.44 100 LEU A C 1
ATOM 793 O O . LEU A 1 100 ? -10.765 -4.403 21.711 1.00 82.44 100 LEU A O 1
ATOM 797 N N . ASP A 1 101 ? -12.220 -3.442 23.121 1.00 75.06 101 ASP A N 1
ATOM 798 C CA . ASP A 1 101 ? -11.214 -3.134 24.150 1.00 75.06 101 ASP A CA 1
ATOM 799 C C . ASP A 1 101 ? -10.870 -4.342 25.025 1.00 75.06 101 ASP A C 1
ATOM 801 O O . ASP A 1 101 ? -9.764 -4.424 25.553 1.00 75.06 101 ASP A O 1
ATOM 805 N N . GLN A 1 102 ? -11.809 -5.277 25.185 1.00 73.38 102 GLN A N 1
ATOM 806 C CA . GLN A 1 102 ? -11.684 -6.387 26.134 1.00 73.38 102 GLN A CA 1
ATOM 807 C C . GLN A 1 102 ? -10.968 -7.608 25.545 1.00 73.38 102 GLN A C 1
ATOM 809 O O . GLN A 1 102 ? -10.442 -8.421 26.300 1.00 73.38 102 GLN A O 1
ATOM 814 N N . GLY A 1 103 ? -10.904 -7.737 24.215 1.00 76.94 103 GLY A N 1
ATOM 815 C CA . GLY A 1 103 ? -10.270 -8.899 23.588 1.00 76.94 103 GLY A CA 1
ATOM 816 C C . GLY A 1 103 ? -9.669 -8.638 22.216 1.00 76.94 103 GLY A C 1
ATOM 817 O O . GLY A 1 103 ? -8.527 -9.025 21.978 1.00 76.94 103 GLY A O 1
ATOM 818 N N . ILE A 1 104 ? -10.390 -7.955 21.320 1.00 78.75 104 ILE A N 1
ATOM 819 C CA . ILE A 1 104 ? -9.972 -7.834 19.913 1.00 78.75 104 ILE A CA 1
ATOM 820 C C . ILE A 1 104 ? -8.692 -7.003 19.793 1.00 78.75 104 ILE A C 1
ATOM 822 O O . ILE A 1 104 ? -7.695 -7.493 19.267 1.00 78.75 104 ILE A O 1
ATOM 826 N N . SER A 1 105 ? -8.675 -5.784 20.340 1.00 80.25 105 SER A N 1
ATOM 827 C CA . SER A 1 105 ? -7.504 -4.901 20.284 1.00 80.25 105 SER A CA 1
ATOM 828 C C . SER A 1 105 ? -6.288 -5.521 20.968 1.00 80.25 105 SER A C 1
ATOM 830 O O . SER A 1 105 ? -5.173 -5.414 20.462 1.00 80.25 105 SER A O 1
ATOM 832 N N . HIS A 1 106 ? -6.485 -6.198 22.103 1.00 81.44 106 HIS A N 1
ATOM 833 C CA . HIS A 1 106 ? -5.394 -6.851 22.826 1.00 81.44 106 HIS A CA 1
ATOM 834 C C . HIS A 1 106 ? -4.837 -8.054 22.049 1.00 81.44 106 HIS A C 1
ATOM 836 O O . HIS A 1 106 ? -3.622 -8.190 21.902 1.00 81.44 106 HIS A O 1
ATOM 842 N N . GLY A 1 107 ? -5.718 -8.890 21.490 1.00 82.81 107 GLY A N 1
ATOM 843 C CA . GLY A 1 107 ? -5.348 -10.024 20.647 1.00 82.81 107 GLY A CA 1
ATOM 844 C C . GLY A 1 107 ? -4.620 -9.591 19.377 1.00 82.81 107 GLY A C 1
ATOM 845 O O . GLY A 1 107 ? -3.564 -10.139 19.074 1.00 82.81 107 GLY A O 1
ATOM 846 N N . MET A 1 108 ? -5.120 -8.560 18.684 1.00 81.06 108 MET A N 1
ATOM 847 C CA . MET A 1 108 ? -4.466 -7.983 17.504 1.00 81.06 108 MET A CA 1
ATOM 848 C C . MET A 1 108 ? -3.075 -7.451 17.844 1.00 81.06 108 MET A C 1
ATOM 850 O O . MET A 1 108 ? -2.109 -7.815 17.175 1.00 81.06 108 MET A O 1
ATOM 854 N N . LYS A 1 109 ? -2.946 -6.655 18.916 1.00 83.81 109 LYS A N 1
ATOM 855 C CA . LYS A 1 109 ? -1.647 -6.112 19.334 1.00 83.81 109 LYS A CA 1
ATOM 856 C C . LYS A 1 109 ? -0.645 -7.207 19.674 1.00 83.81 109 LYS A C 1
ATOM 858 O O . LYS A 1 109 ? 0.500 -7.139 19.245 1.00 83.81 109 LYS A O 1
ATOM 863 N N . LYS A 1 110 ? -1.076 -8.250 20.384 1.00 83.50 110 LYS A N 1
ATOM 864 C CA . LYS A 1 110 ? -0.204 -9.368 20.758 1.00 83.50 110 LYS A CA 1
ATOM 865 C C . LYS A 1 110 ? 0.191 -10.228 19.557 1.00 83.50 110 LYS A C 1
ATOM 867 O O . LYS A 1 110 ? 1.376 -10.479 19.358 1.00 83.50 110 LYS A O 1
ATOM 872 N N . LEU A 1 111 ? -0.782 -10.670 18.759 1.00 80.56 111 LEU A N 1
ATOM 873 C CA . LEU A 1 111 ? -0.557 -11.574 17.626 1.00 80.56 111 LEU A CA 1
ATOM 874 C C . LEU A 1 111 ? 0.310 -10.922 16.547 1.00 80.56 111 LEU A C 1
ATOM 876 O O . LEU A 1 111 ? 1.176 -11.572 15.973 1.00 80.56 111 LEU A O 1
ATOM 880 N N . MET A 1 112 ? 0.092 -9.631 16.298 1.00 79.75 112 MET A N 1
ATOM 881 C CA . MET A 1 112 ? 0.801 -8.879 15.264 1.00 79.75 112 MET A CA 1
ATOM 882 C C . MET A 1 112 ? 1.981 -8.070 15.806 1.00 79.75 112 MET A C 1
ATOM 884 O O . MET A 1 112 ? 2.568 -7.291 15.064 1.00 79.75 112 MET A O 1
ATOM 888 N N . ARG A 1 113 ? 2.322 -8.247 17.091 1.00 86.44 113 ARG A N 1
ATOM 889 C CA . ARG A 1 113 ? 3.401 -7.526 17.785 1.00 86.44 113 ARG A CA 1
ATOM 890 C C . ARG A 1 113 ? 3.309 -6.001 17.640 1.00 86.44 113 ARG A C 1
ATOM 892 O O . ARG A 1 113 ? 4.330 -5.331 17.589 1.00 86.44 113 ARG A O 1
ATOM 899 N N . VAL A 1 114 ? 2.092 -5.459 17.603 1.00 89.00 114 VAL A N 1
ATOM 900 C CA . VAL A 1 114 ? 1.844 -4.020 17.463 1.00 89.00 114 VAL A CA 1
ATOM 901 C C . VAL A 1 114 ? 2.098 -3.333 18.801 1.00 89.00 114 VAL A C 1
ATOM 903 O O . VAL A 1 114 ? 1.302 -3.424 19.740 1.00 89.00 114 VAL A O 1
ATOM 906 N N . ASN A 1 115 ? 3.218 -2.632 18.869 1.00 91.19 115 ASN A N 1
ATOM 907 C CA . ASN A 1 115 ? 3.679 -1.807 19.981 1.00 91.19 115 ASN A CA 1
ATOM 908 C C . ASN A 1 115 ? 4.417 -0.560 19.447 1.00 91.19 115 ASN A C 1
ATOM 910 O O . ASN A 1 115 ? 4.478 -0.356 18.236 1.00 91.19 115 ASN A O 1
ATOM 914 N N . GLU A 1 116 ? 4.939 0.286 20.335 1.00 92.62 116 GLU A N 1
ATOM 915 C CA . GLU A 1 116 ? 5.646 1.521 19.953 1.00 92.62 116 GLU A CA 1
ATOM 916 C C . GLU A 1 116 ? 6.884 1.247 19.085 1.00 92.62 116 GLU A C 1
ATOM 918 O O . GLU A 1 116 ? 7.034 1.813 18.007 1.00 92.62 116 GLU A O 1
ATOM 923 N N . GLU A 1 117 ? 7.732 0.307 19.503 1.00 94.31 117 GLU A N 1
ATOM 924 C CA . GLU A 1 117 ? 8.963 -0.050 18.791 1.00 94.31 117 GLU A CA 1
ATOM 925 C C . GLU A 1 117 ? 8.671 -0.540 17.364 1.00 94.31 117 GLU A C 1
ATOM 927 O O . GLU A 1 117 ? 9.230 -0.038 16.389 1.00 94.31 117 GLU A O 1
ATOM 932 N N . SER A 1 118 ? 7.727 -1.473 17.226 1.00 93.31 118 SER A N 1
ATOM 933 C CA . SER A 1 118 ? 7.296 -2.006 15.931 1.00 93.31 118 SER A CA 1
ATOM 934 C C . SER A 1 118 ? 6.674 -0.937 15.030 1.00 93.31 118 SER A C 1
ATOM 936 O O . SER A 1 118 ? 6.798 -1.031 13.809 1.00 93.31 118 SER A O 1
ATOM 938 N N . ALA A 1 119 ? 6.024 0.082 15.604 1.00 95.06 119 ALA A N 1
ATOM 939 C CA . ALA A 1 119 ? 5.439 1.184 14.854 1.00 95.06 119 ALA A CA 1
ATOM 940 C C . ALA A 1 119 ? 6.533 2.092 14.287 1.00 95.06 119 ALA A C 1
ATOM 942 O O . ALA A 1 119 ? 6.521 2.359 13.089 1.00 95.06 119 ALA A O 1
ATOM 943 N N . VAL A 1 120 ? 7.533 2.459 15.095 1.00 95.88 120 VAL A N 1
ATOM 944 C CA . VAL A 1 120 ? 8.700 3.236 14.639 1.00 95.88 120 VAL A CA 1
ATOM 945 C C . VAL A 1 120 ? 9.447 2.505 13.519 1.00 95.88 120 VAL A C 1
ATOM 947 O O . VAL A 1 120 ? 9.751 3.093 12.479 1.00 95.88 120 VAL A O 1
ATOM 950 N N . VAL A 1 121 ? 9.699 1.202 13.691 1.00 95.81 121 VAL A N 1
ATOM 951 C CA . VAL A 1 121 ? 10.344 0.372 12.659 1.00 95.81 121 VAL A CA 1
ATOM 952 C C . VAL A 1 121 ? 9.486 0.294 11.393 1.00 95.81 121 VAL A C 1
ATOM 954 O O . VAL A 1 121 ? 10.010 0.432 10.287 1.00 95.81 121 VAL A O 1
ATOM 957 N N . SER A 1 122 ? 8.171 0.116 11.539 1.00 95.75 122 SER A N 1
ATOM 958 C CA . SER A 1 122 ? 7.242 0.047 10.405 1.00 95.75 122 SER A CA 1
ATOM 959 C C . SER A 1 122 ? 7.178 1.359 9.633 1.00 95.75 122 SER A C 1
ATOM 961 O O . SER A 1 122 ? 7.216 1.341 8.406 1.00 95.75 122 SER A O 1
ATOM 963 N N . GLU A 1 123 ? 7.118 2.498 10.325 1.00 97.38 123 GLU A N 1
ATOM 964 C CA . GLU A 1 123 ? 7.117 3.815 9.691 1.00 97.38 123 GLU A CA 1
ATOM 965 C C . GLU A 1 123 ? 8.395 4.037 8.878 1.00 97.38 123 GLU A C 1
ATOM 967 O O . GLU A 1 123 ? 8.323 4.427 7.711 1.00 97.38 123 GLU A O 1
ATOM 972 N N . LYS A 1 124 ? 9.561 3.705 9.445 1.00 97.50 124 LYS A N 1
ATOM 973 C CA . LYS A 1 124 ? 10.836 3.779 8.724 1.00 97.50 124 LYS A CA 1
ATOM 974 C C . LYS A 1 124 ? 10.834 2.893 7.473 1.00 97.50 124 LYS A C 1
ATOM 976 O O . LYS A 1 124 ? 11.185 3.372 6.397 1.00 97.50 124 LYS A O 1
ATOM 981 N N . ALA A 1 125 ? 10.390 1.642 7.590 1.00 97.06 125 ALA A N 1
ATOM 982 C CA . ALA A 1 125 ? 10.328 0.710 6.464 1.00 97.06 125 ALA A CA 1
ATOM 983 C C . ALA A 1 125 ? 9.400 1.209 5.340 1.00 97.06 125 ALA A C 1
ATOM 985 O O . ALA A 1 125 ? 9.753 1.134 4.165 1.00 97.06 125 ALA A O 1
ATOM 986 N N . ILE A 1 126 ? 8.244 1.788 5.685 1.00 98.44 126 ILE A N 1
ATOM 987 C CA . ILE A 1 126 ? 7.324 2.395 4.709 1.00 98.44 126 ILE A CA 1
ATOM 988 C C . ILE A 1 126 ? 8.023 3.527 3.948 1.00 98.44 126 ILE A C 1
ATOM 990 O O . ILE A 1 126 ? 7.963 3.573 2.718 1.00 98.44 126 ILE A O 1
ATOM 994 N N . ARG A 1 127 ? 8.724 4.417 4.658 1.00 98.50 127 ARG A N 1
ATOM 995 C CA . ARG A 1 127 ? 9.481 5.520 4.043 1.00 98.50 127 ARG A CA 1
ATOM 996 C C . ARG A 1 127 ? 10.577 5.009 3.113 1.00 98.50 127 ARG A C 1
ATOM 998 O O . ARG A 1 127 ? 10.722 5.525 2.008 1.00 98.50 127 ARG A O 1
ATOM 1005 N N . GLU A 1 128 ? 11.305 3.972 3.520 1.00 98.38 128 GLU A N 1
ATOM 1006 C CA . GLU A 1 128 ? 12.342 3.329 2.702 1.00 98.38 128 GLU A CA 1
ATOM 1007 C C . GLU A 1 128 ? 11.765 2.714 1.418 1.00 98.38 128 GLU A C 1
ATOM 1009 O O . GLU A 1 128 ? 12.324 2.917 0.338 1.00 98.38 128 GLU A O 1
ATOM 1014 N N . VAL A 1 129 ? 10.613 2.036 1.499 1.00 98.44 129 VAL A N 1
ATOM 1015 C CA . VAL A 1 129 ? 9.911 1.506 0.318 1.00 98.44 129 VAL A CA 1
ATOM 1016 C C . VAL A 1 129 ? 9.517 2.641 -0.630 1.00 98.44 129 VAL A C 1
ATOM 1018 O O . VAL A 1 129 ? 9.808 2.574 -1.826 1.00 98.44 129 VAL A O 1
ATOM 1021 N N . PHE A 1 130 ? 8.903 3.712 -0.119 1.00 98.69 130 PHE A N 1
ATOM 1022 C CA . PHE A 1 130 ? 8.508 4.863 -0.937 1.00 98.69 130 PHE A CA 1
ATOM 1023 C C . PHE A 1 130 ? 9.709 5.589 -1.555 1.00 98.69 130 PHE A C 1
ATOM 1025 O O . PHE A 1 130 ? 9.631 6.028 -2.705 1.00 98.69 130 PHE A O 1
ATOM 1032 N N . ALA A 1 131 ? 10.833 5.680 -0.844 1.00 98.44 131 ALA A N 1
ATOM 1033 C CA . ALA A 1 131 ? 12.075 6.228 -1.379 1.00 98.44 131 ALA A CA 1
ATOM 1034 C C . ALA A 1 131 ? 12.640 5.343 -2.502 1.00 98.44 131 ALA A C 1
ATOM 1036 O O . ALA A 1 131 ? 12.959 5.851 -3.577 1.00 98.44 131 ALA A O 1
ATOM 1037 N N . ARG A 1 132 ? 12.691 4.017 -2.307 1.00 97.56 132 ARG A N 1
ATOM 1038 C CA . ARG A 1 132 ? 13.130 3.058 -3.337 1.00 97.56 132 ARG A CA 1
ATOM 1039 C C . ARG A 1 132 ? 12.271 3.154 -4.595 1.00 97.56 132 ARG A C 1
ATOM 1041 O O . ARG A 1 132 ? 12.809 3.240 -5.696 1.00 97.56 132 ARG A O 1
ATOM 1048 N N . VAL A 1 133 ? 10.950 3.172 -4.436 1.00 97.94 133 VAL A N 1
ATOM 1049 C CA . VAL A 1 133 ? 10.001 3.305 -5.551 1.00 97.94 133 VAL A CA 1
ATOM 1050 C C . VAL A 1 133 ? 10.168 4.660 -6.243 1.00 97.94 133 VAL A C 1
ATOM 1052 O O . VAL A 1 133 ? 10.190 4.727 -7.470 1.00 97.94 133 VAL A O 1
ATOM 1055 N N . SER A 1 134 ? 10.350 5.740 -5.480 1.00 97.81 134 SER A N 1
ATOM 1056 C CA . SER A 1 134 ? 10.591 7.073 -6.043 1.00 97.81 134 SER A CA 1
ATOM 1057 C C . SER A 1 134 ? 11.865 7.095 -6.883 1.00 97.81 134 SER A C 1
ATOM 1059 O O . SER A 1 134 ? 11.839 7.583 -8.010 1.00 97.81 134 SER A O 1
ATOM 1061 N N . ASN A 1 135 ? 12.950 6.498 -6.387 1.00 95.88 135 ASN A N 1
ATOM 1062 C CA . ASN A 1 135 ? 14.198 6.366 -7.134 1.00 95.88 135 ASN A CA 1
ATOM 1063 C C . ASN A 1 135 ? 14.000 5.546 -8.412 1.00 95.88 135 ASN A C 1
ATOM 1065 O O . ASN A 1 135 ? 14.474 5.955 -9.464 1.00 95.88 135 ASN A O 1
ATOM 1069 N N . GLN A 1 136 ? 13.247 4.443 -8.357 1.00 94.25 136 GLN A N 1
ATOM 1070 C CA . GLN A 1 136 ? 12.931 3.628 -9.534 1.00 94.25 136 GLN A CA 1
ATOM 1071 C C . GLN A 1 136 ? 12.178 4.425 -10.613 1.00 94.25 136 GLN A C 1
ATOM 1073 O O . GLN A 1 136 ? 12.490 4.308 -11.799 1.00 94.25 136 GLN A O 1
ATOM 1078 N N . ILE A 1 137 ? 11.213 5.256 -10.208 1.00 94.19 137 ILE A N 1
ATOM 1079 C CA . ILE A 1 137 ? 10.436 6.131 -11.103 1.00 94.19 137 ILE A CA 1
ATOM 1080 C C . ILE A 1 137 ? 11.317 7.230 -11.707 1.00 94.19 137 ILE A C 1
ATOM 1082 O O . ILE A 1 137 ? 11.165 7.579 -12.879 1.00 94.19 137 ILE A O 1
ATOM 1086 N N . LEU A 1 138 ? 12.224 7.792 -10.907 1.00 93.25 138 LEU A N 1
ATOM 1087 C CA . LEU A 1 138 ? 13.104 8.886 -11.314 1.00 93.25 138 LEU A CA 1
ATOM 1088 C C . LEU A 1 138 ? 14.340 8.421 -12.093 1.00 93.25 138 LEU A C 1
ATOM 1090 O O . LEU A 1 138 ? 14.923 9.229 -12.804 1.00 93.25 138 LEU A O 1
ATOM 1094 N N . ALA A 1 139 ? 14.713 7.140 -12.025 1.00 87.31 139 ALA A N 1
ATOM 1095 C CA . ALA A 1 139 ? 15.881 6.562 -12.700 1.00 87.31 139 ALA A CA 1
ATOM 1096 C C . ALA A 1 139 ? 15.767 6.491 -14.240 1.00 87.31 139 ALA A C 1
ATOM 1098 O O . ALA A 1 139 ? 16.506 5.750 -14.886 1.00 87.31 139 ALA A O 1
ATOM 1099 N N . SER A 1 140 ? 14.823 7.212 -14.845 1.00 72.31 140 SER A N 1
ATOM 1100 C CA . SER A 1 140 ? 14.710 7.321 -16.297 1.00 72.31 140 SER A CA 1
ATOM 1101 C C . SER A 1 140 ? 15.948 8.007 -16.878 1.00 72.31 140 SER A C 1
ATOM 1103 O O . SER A 1 140 ? 16.399 9.028 -16.364 1.00 72.31 140 SER A O 1
ATOM 1105 N N . SER A 1 141 ? 16.483 7.471 -17.977 1.00 65.44 141 SER A N 1
ATOM 1106 C CA . SER A 1 141 ? 17.516 8.151 -18.770 1.00 65.44 141 SER A CA 1
ATOM 1107 C C . SER A 1 141 ? 16.961 9.355 -19.541 1.00 65.44 141 SER A C 1
ATOM 1109 O O . SER A 1 141 ? 17.722 10.170 -20.056 1.00 65.44 141 SER A O 1
ATOM 1111 N N . GLU A 1 142 ? 15.635 9.460 -19.656 1.00 63.22 142 GLU A N 1
ATOM 1112 C CA . GLU A 1 142 ? 14.949 10.612 -20.231 1.00 63.22 142 GLU A CA 1
ATOM 1113 C C . GLU A 1 142 ? 14.743 11.691 -19.154 1.00 63.22 142 GLU A C 1
ATOM 1115 O O . GLU A 1 142 ? 14.546 11.385 -17.982 1.00 63.22 142 GLU A O 1
ATOM 1120 N N . GLN A 1 143 ? 14.671 12.969 -19.545 1.00 72.62 143 GLN A N 1
ATOM 1121 C CA . GLN A 1 143 ? 14.346 14.098 -18.646 1.00 72.62 143 GLN A CA 1
ATOM 1122 C C . GLN A 1 143 ? 12.936 14.013 -18.006 1.00 72.62 143 GLN A C 1
ATOM 1124 O O . GLN A 1 143 ? 12.476 14.971 -17.384 1.00 72.62 143 GLN A O 1
ATOM 1129 N N . LYS A 1 144 ? 12.213 12.900 -18.186 1.00 83.56 144 LYS A N 1
ATOM 1130 C CA . LYS A 1 144 ? 10.857 12.668 -17.689 1.00 83.56 144 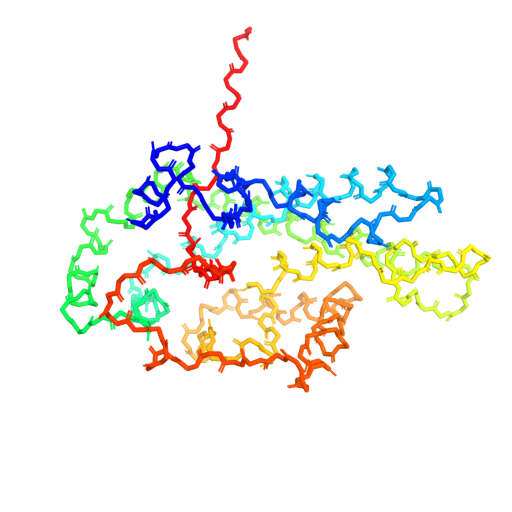LYS A CA 1
ATOM 1131 C C . LYS A 1 144 ? 10.815 11.416 -16.803 1.00 83.56 144 LYS A C 1
ATOM 1133 O O . LYS A 1 144 ? 11.400 10.400 -17.183 1.00 83.56 144 LYS A O 1
ATOM 1138 N N . PRO A 1 145 ? 10.087 11.460 -15.670 1.00 85.69 145 PRO A N 1
ATOM 1139 C CA . PRO A 1 145 ? 9.852 10.285 -14.836 1.00 85.69 145 PRO A CA 1
ATOM 1140 C C . PRO A 1 145 ? 9.177 9.151 -15.613 1.00 85.69 145 PRO A C 1
ATOM 1142 O O . PRO A 1 145 ? 8.361 9.412 -16.503 1.00 85.69 145 PRO A O 1
ATOM 1145 N N . LYS A 1 146 ? 9.466 7.907 -15.222 1.00 90.88 146 LYS A N 1
ATOM 1146 C CA . LYS A 1 146 ? 8.822 6.721 -15.793 1.00 90.88 146 LYS A CA 1
ATOM 1147 C C . LYS A 1 146 ? 7.309 6.730 -15.562 1.00 90.88 146 LYS A C 1
ATOM 1149 O O . LYS A 1 146 ? 6.818 7.150 -14.503 1.00 90.88 146 LYS A O 1
ATOM 1154 N N . GLN A 1 147 ? 6.558 6.232 -16.539 1.00 92.38 147 GLN A N 1
ATOM 1155 C CA . GLN A 1 147 ? 5.120 6.010 -16.400 1.00 92.38 147 GLN A CA 1
ATOM 1156 C C . GLN A 1 147 ? 4.825 4.749 -15.580 1.00 92.38 147 GLN A C 1
ATOM 1158 O O . GLN A 1 147 ? 3.904 4.791 -14.759 1.00 92.38 147 GLN A O 1
ATOM 1163 N N . TYR A 1 148 ? 5.630 3.695 -15.728 1.00 94.94 148 TYR A N 1
ATOM 1164 C CA . TYR A 1 148 ? 5.515 2.441 -14.970 1.00 94.94 148 TYR A CA 1
ATOM 1165 C C . TYR A 1 148 ? 6.868 1.969 -14.415 1.00 94.94 148 TYR A C 1
ATOM 1167 O O . TYR A 1 148 ? 7.930 2.346 -14.915 1.00 94.94 148 TYR A O 1
ATOM 1175 N N . LEU A 1 149 ? 6.855 1.163 -13.350 1.00 95.00 149 LEU A N 1
ATOM 1176 C CA . LEU A 1 149 ? 8.054 0.811 -12.571 1.00 95.00 149 LEU A CA 1
ATOM 1177 C C . LEU A 1 149 ? 9.081 -0.012 -13.355 1.00 95.00 149 LEU A C 1
ATOM 1179 O O . LEU A 1 149 ? 10.292 0.216 -13.231 1.00 95.00 149 LEU A O 1
ATOM 1183 N N . PHE A 1 150 ? 8.596 -0.945 -14.171 1.00 93.31 150 PHE A N 1
ATOM 1184 C CA . PHE A 1 150 ? 9.404 -1.791 -15.049 1.00 93.31 150 PHE A CA 1
ATOM 1185 C C . PHE A 1 150 ? 9.096 -1.537 -16.525 1.00 93.31 150 PHE A C 1
ATOM 1187 O O . PHE A 1 150 ? 9.207 -2.450 -17.337 1.00 93.31 150 PHE A O 1
ATOM 1194 N N . GLU A 1 151 ? 8.717 -0.301 -16.874 1.00 89.69 151 GLU A N 1
ATOM 1195 C CA . GLU A 1 151 ? 8.476 0.043 -18.273 1.00 89.69 151 GLU A CA 1
ATOM 1196 C C . GLU A 1 151 ? 9.716 -0.208 -19.138 1.00 89.69 151 GLU A C 1
ATOM 1198 O O . GLU A 1 151 ? 10.850 0.104 -18.756 1.00 89.69 151 GLU A O 1
ATOM 1203 N N . ASP A 1 152 ? 9.466 -0.733 -20.330 1.00 85.62 152 ASP A N 1
ATOM 1204 C CA . ASP A 1 152 ? 10.446 -0.928 -21.386 1.00 85.62 152 ASP A CA 1
ATOM 1205 C C . ASP A 1 152 ? 9.763 -0.607 -22.713 1.00 85.62 152 ASP A C 1
ATOM 1207 O O . ASP A 1 152 ? 9.079 -1.434 -23.315 1.00 85.62 152 ASP A O 1
ATOM 1211 N N . LYS A 1 153 ? 9.940 0.635 -23.168 1.00 83.38 153 LYS A N 1
ATOM 1212 C CA . LYS A 1 153 ? 9.307 1.124 -24.397 1.00 83.38 153 LYS A CA 1
ATOM 1213 C C . LYS A 1 153 ? 9.778 0.369 -25.642 1.00 83.38 153 LYS A C 1
ATOM 1215 O O . LYS A 1 153 ? 9.023 0.306 -26.605 1.00 83.38 153 LYS A O 1
ATOM 1220 N N . GLN A 1 154 ? 10.997 -0.180 -25.641 1.00 84.19 154 GLN A N 1
ATOM 1221 C CA . GLN A 1 154 ? 11.532 -0.909 -26.795 1.00 84.19 154 GLN A CA 1
ATOM 1222 C C . GLN A 1 154 ? 10.846 -2.266 -26.941 1.00 84.19 154 GLN A C 1
ATOM 1224 O O . GLN A 1 154 ? 10.507 -2.664 -28.051 1.00 84.19 154 GLN A O 1
ATOM 1229 N N . ASN A 1 155 ? 10.578 -2.926 -25.812 1.00 81.69 155 ASN A N 1
ATOM 1230 C CA . ASN A 1 155 ? 9.882 -4.212 -25.764 1.00 81.69 155 ASN A CA 1
ATOM 1231 C C . ASN A 1 155 ? 8.361 -4.076 -25.551 1.00 81.69 155 ASN A C 1
ATOM 1233 O O . ASN A 1 155 ? 7.670 -5.072 -25.357 1.00 81.69 155 ASN A O 1
ATOM 1237 N N . GLY A 1 156 ? 7.820 -2.852 -25.587 1.00 84.25 156 GLY A N 1
ATOM 1238 C CA . GLY A 1 156 ? 6.387 -2.586 -25.420 1.00 84.25 156 GLY A CA 1
ATOM 1239 C C . GLY A 1 156 ? 5.845 -2.857 -24.011 1.00 84.25 156 GLY A C 1
ATOM 1240 O O . GLY A 1 156 ? 4.635 -3.006 -23.842 1.00 84.25 156 GLY A O 1
ATOM 1241 N N . VAL A 1 157 ? 6.707 -2.917 -22.994 1.00 88.81 157 VAL A N 1
ATOM 1242 C CA . VAL A 1 157 ? 6.310 -3.149 -21.602 1.00 88.81 157 VAL A CA 1
ATOM 1243 C C . VAL A 1 157 ? 5.788 -1.850 -20.990 1.00 88.81 157 VAL A C 1
ATOM 1245 O O . VAL A 1 157 ? 6.513 -0.857 -20.889 1.00 88.81 157 VAL A O 1
ATOM 1248 N N . GLY A 1 158 ? 4.522 -1.872 -20.573 1.00 92.06 158 GLY A N 1
ATOM 1249 C CA . GLY A 1 158 ? 3.829 -0.765 -19.913 1.00 92.06 158 GLY A CA 1
ATOM 1250 C C . GLY A 1 158 ? 3.479 -1.084 -18.460 1.00 92.06 158 GLY A C 1
ATOM 1251 O O . GLY A 1 158 ? 4.363 -1.343 -17.652 1.00 92.06 158 GLY A O 1
ATOM 1252 N N . PHE A 1 159 ? 2.185 -1.045 -18.136 1.00 94.88 159 PHE A N 1
ATOM 1253 C CA . PHE A 1 159 ? 1.653 -1.391 -16.815 1.00 94.88 159 PHE A CA 1
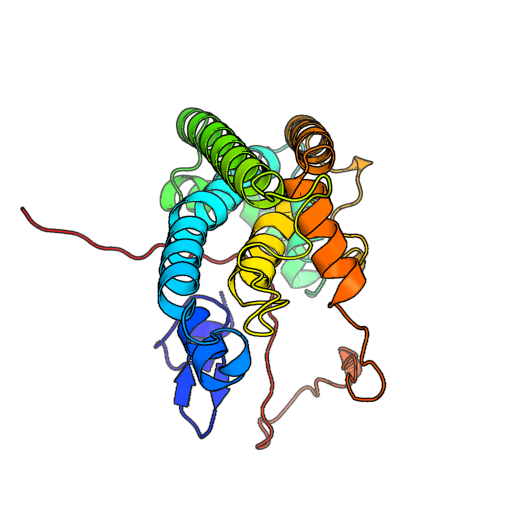ATOM 1254 C C . PHE A 1 159 ? 1.867 -2.875 -16.497 1.00 94.88 159 PHE A C 1
ATOM 1256 O O . PHE A 1 159 ? 1.522 -3.736 -17.308 1.00 94.88 159 PHE A O 1
ATOM 1263 N N . THR A 1 160 ? 2.390 -3.170 -15.308 1.00 96.06 160 THR A N 1
ATOM 1264 C CA . THR A 1 160 ? 2.725 -4.533 -14.871 1.00 96.06 160 THR A CA 1
ATOM 1265 C C . THR A 1 160 ? 2.174 -4.843 -13.483 1.00 96.06 160 THR A C 1
ATOM 1267 O O . THR A 1 160 ? 1.614 -3.981 -12.799 1.00 96.06 160 THR A O 1
ATOM 1270 N N . SER A 1 161 ? 2.375 -6.084 -13.034 1.00 96.38 161 SER A N 1
ATOM 1271 C CA . SER A 1 161 ? 1.986 -6.493 -11.686 1.00 96.38 161 SER A CA 1
ATOM 1272 C C . SER A 1 161 ? 2.715 -5.702 -10.593 1.00 96.38 161 SER A C 1
ATOM 1274 O O . SER A 1 161 ? 2.138 -5.402 -9.556 1.00 96.38 161 SER A O 1
ATOM 1276 N N . ALA A 1 162 ? 3.939 -5.232 -10.852 1.00 97.25 162 ALA A N 1
ATOM 1277 C CA . ALA A 1 162 ? 4.673 -4.392 -9.907 1.00 97.25 162 ALA A CA 1
ATOM 1278 C C . ALA A 1 162 ? 3.940 -3.076 -9.591 1.00 97.25 162 ALA A C 1
ATOM 1280 O O . ALA A 1 162 ? 3.865 -2.669 -8.429 1.00 97.25 162 ALA A O 1
ATOM 1281 N N . ASP A 1 163 ? 3.390 -2.420 -10.617 1.00 97.81 163 ASP A N 1
ATOM 1282 C CA . ASP A 1 163 ? 2.620 -1.184 -10.472 1.00 97.81 163 ASP A CA 1
ATOM 1283 C C . ASP A 1 163 ? 1.315 -1.449 -9.710 1.00 97.81 163 ASP A C 1
ATOM 1285 O O . ASP A 1 163 ? 0.963 -0.713 -8.783 1.00 97.81 163 ASP A O 1
ATOM 1289 N N . LEU A 1 164 ? 0.623 -2.536 -10.074 1.00 96.38 164 LEU A N 1
ATOM 1290 C CA . LEU A 1 164 ? -0.605 -2.983 -9.422 1.00 96.38 164 LEU A CA 1
ATOM 1291 C C . LEU A 1 164 ? -0.376 -3.272 -7.935 1.00 96.38 164 LEU A C 1
ATOM 1293 O O . LEU A 1 164 ? -1.105 -2.751 -7.092 1.00 96.38 164 LEU A O 1
ATOM 1297 N N . THR A 1 165 ? 0.642 -4.066 -7.618 1.00 96.44 165 THR A N 1
ATOM 1298 C CA . THR A 1 165 ? 0.967 -4.514 -6.262 1.00 96.44 165 THR A CA 1
ATOM 1299 C C . THR A 1 165 ? 1.413 -3.347 -5.388 1.00 96.44 165 THR A C 1
ATOM 1301 O O . THR A 1 165 ? 0.900 -3.182 -4.278 1.00 96.44 165 THR A O 1
ATOM 1304 N N . PHE A 1 166 ? 2.275 -2.457 -5.895 1.00 98.19 166 PHE A N 1
ATOM 1305 C CA . PHE A 1 166 ? 2.654 -1.252 -5.156 1.00 98.19 166 PHE A CA 1
ATOM 1306 C C . PHE A 1 166 ? 1.452 -0.341 -4.884 1.00 98.19 166 PHE A C 1
ATOM 1308 O O . PHE A 1 166 ? 1.253 0.100 -3.746 1.00 98.19 166 PHE A O 1
ATOM 1315 N N . ALA A 1 167 ? 0.621 -0.075 -5.896 1.00 97.19 167 ALA A N 1
ATOM 1316 C CA . ALA A 1 167 ? -0.575 0.742 -5.726 1.00 97.19 167 ALA A CA 1
ATOM 1317 C C . ALA A 1 167 ? -1.546 0.104 -4.718 1.00 97.19 167 ALA A C 1
ATOM 1319 O O . ALA A 1 167 ? -1.993 0.772 -3.785 1.00 97.19 167 ALA A O 1
ATOM 1320 N N . ALA A 1 168 ? -1.821 -1.196 -4.846 1.00 94.94 168 ALA A N 1
ATOM 1321 C CA . ALA A 1 168 ? -2.737 -1.920 -3.972 1.00 94.94 168 ALA A CA 1
ATOM 1322 C C . ALA A 1 168 ? -2.284 -1.892 -2.504 1.00 94.94 168 ALA A C 1
ATOM 1324 O O . ALA A 1 168 ? -3.072 -1.522 -1.631 1.00 94.94 168 ALA A O 1
ATOM 1325 N N . LEU A 1 169 ? -1.016 -2.210 -2.224 1.00 95.88 169 LEU A N 1
ATOM 1326 C CA . LEU A 1 169 ? -0.487 -2.245 -0.856 1.00 95.88 169 LEU A CA 1
ATOM 1327 C C . LEU A 1 169 ? -0.350 -0.848 -0.235 1.00 95.88 169 LEU A C 1
ATOM 1329 O O . LEU A 1 169 ? -0.588 -0.679 0.960 1.00 95.88 169 LEU A O 1
ATOM 1333 N N . SER A 1 170 ? -0.024 0.175 -1.029 1.00 97.19 170 SER A N 1
ATOM 1334 C CA . SER A 1 170 ? 0.062 1.562 -0.545 1.00 97.19 170 SER A CA 1
ATOM 1335 C C . SER A 1 170 ? -1.303 2.238 -0.367 1.00 97.19 170 SER A C 1
ATOM 1337 O O . SER A 1 170 ? -1.405 3.249 0.334 1.00 97.19 170 SER A O 1
ATOM 1339 N N . SER A 1 171 ? -2.372 1.683 -0.946 1.00 95.00 171 SER A N 1
ATOM 1340 C CA . SER A 1 171 ? -3.705 2.296 -0.960 1.00 95.00 171 SER A CA 1
ATOM 1341 C C . SER A 1 171 ? -4.277 2.583 0.431 1.00 95.00 171 SER A C 1
ATOM 1343 O O . SER A 1 171 ? -4.938 3.604 0.619 1.00 95.00 171 SER A O 1
ATOM 1345 N N . VAL A 1 172 ? -3.983 1.741 1.426 1.00 91.69 172 VAL A N 1
ATOM 1346 C CA . VAL A 1 172 ? -4.454 1.922 2.811 1.00 91.69 172 VAL A CA 1
ATOM 1347 C C . VAL A 1 172 ? -3.799 3.119 3.507 1.00 91.69 172 VAL A C 1
ATOM 1349 O O . VAL A 1 172 ? -4.410 3.735 4.378 1.00 91.69 172 VAL A O 1
ATOM 1352 N N . LEU A 1 173 ? -2.588 3.497 3.087 1.00 95.50 173 LEU A N 1
ATOM 1353 C CA . LEU A 1 173 ? -1.881 4.684 3.575 1.00 95.50 173 LEU A CA 1
ATOM 1354 C C . LEU A 1 173 ? -2.302 5.928 2.781 1.00 95.50 173 LEU A C 1
ATOM 1356 O O . LEU A 1 173 ? -2.616 6.973 3.357 1.00 95.50 173 LEU A O 1
ATOM 1360 N N . LEU A 1 174 ? -2.350 5.798 1.451 1.00 96.56 174 LEU A N 1
ATOM 1361 C CA . LEU A 1 174 ? -2.558 6.910 0.524 1.00 96.56 174 LEU A CA 1
ATOM 1362 C C . LEU A 1 174 ? -4.021 7.297 0.333 1.00 96.56 174 LEU A C 1
ATOM 1364 O O . LEU A 1 174 ? -4.280 8.427 -0.068 1.00 96.56 174 LEU A O 1
ATOM 1368 N N . CYS A 1 175 ? -4.963 6.393 0.599 1.00 93.75 175 CYS A N 1
ATOM 1369 C CA . CYS A 1 175 ? -6.402 6.599 0.435 1.00 93.75 175 CYS A CA 1
ATOM 1370 C C . CYS A 1 175 ? -6.770 7.263 -0.908 1.00 93.75 175 CYS A C 1
ATOM 1372 O O . CYS A 1 175 ? -7.143 8.437 -0.936 1.00 93.75 175 CYS A O 1
ATOM 1374 N N . PRO A 1 176 ? -6.632 6.542 -2.037 1.00 94.06 176 PRO A N 1
ATOM 1375 C CA . PRO A 1 176 ? -7.010 7.054 -3.356 1.00 94.06 176 PRO A CA 1
ATOM 1376 C C . PRO A 1 176 ? -8.517 7.345 -3.428 1.00 94.06 176 PRO A C 1
ATOM 1378 O O . PRO A 1 176 ? -9.320 6.585 -2.884 1.00 94.06 176 PRO A O 1
ATOM 1381 N N . LYS A 1 177 ? -8.925 8.418 -4.117 1.00 91.56 177 LYS A N 1
ATOM 1382 C CA . LYS A 1 177 ? -10.337 8.857 -4.210 1.00 91.56 177 LYS A CA 1
ATOM 1383 C C . LYS A 1 177 ? -11.266 7.769 -4.767 1.00 91.56 177 LYS A C 1
ATOM 1385 O O . LYS A 1 177 ? -12.427 7.676 -4.381 1.00 91.56 177 LYS A O 1
ATOM 1390 N N . GLU A 1 178 ? -10.739 6.891 -5.613 1.00 89.44 178 GLU A N 1
ATOM 1391 C CA . GLU A 1 178 ? -11.435 5.758 -6.227 1.00 89.44 178 GLU A CA 1
ATOM 1392 C C . GLU A 1 178 ? -11.875 4.703 -5.198 1.00 89.44 178 GLU A C 1
ATOM 1394 O O . GLU A 1 178 ? -12.694 3.839 -5.505 1.00 89.44 178 GLU A O 1
ATOM 1399 N N . LEU A 1 179 ? -11.339 4.758 -3.975 1.00 87.44 179 LEU A N 1
ATOM 1400 C CA . LEU A 1 179 ? -11.723 3.902 -2.855 1.00 87.44 179 LEU A CA 1
ATOM 1401 C C . LEU A 1 179 ? -12.470 4.666 -1.750 1.00 87.44 179 LEU A C 1
ATOM 1403 O O . LEU A 1 179 ? -12.647 4.110 -0.669 1.00 87.44 179 LEU A O 1
ATOM 1407 N N . ALA A 1 180 ? -12.938 5.896 -1.997 1.00 84.50 180 ALA A N 1
ATOM 1408 C CA . ALA A 1 180 ? -13.615 6.728 -0.995 1.00 84.50 180 ALA A CA 1
ATOM 1409 C C . ALA A 1 180 ? -14.739 6.017 -0.201 1.00 84.50 180 ALA A C 1
ATOM 1411 O O . ALA A 1 180 ? -14.790 6.212 1.012 1.00 84.50 180 ALA A O 1
ATOM 1412 N N . PRO A 1 181 ? -15.586 5.138 -0.790 1.00 79.50 181 PRO A N 1
ATOM 1413 C CA . PRO A 1 181 ? -16.614 4.419 -0.026 1.00 79.50 181 PRO A CA 1
ATOM 1414 C C . PRO A 1 181 ? -16.078 3.467 1.055 1.00 79.50 181 PRO A C 1
ATOM 1416 O O . PRO A 1 181 ? -16.846 3.014 1.898 1.00 79.50 181 PRO A O 1
ATOM 1419 N N . LEU A 1 182 ? -14.786 3.129 1.004 1.00 78.94 182 LEU A N 1
ATOM 1420 C CA . LEU A 1 182 ? -14.108 2.200 1.912 1.00 78.94 182 LEU A CA 1
ATOM 1421 C C . LEU A 1 182 ? -13.166 2.920 2.892 1.00 78.94 182 LEU A C 1
ATOM 1423 O O . LEU A 1 182 ? -12.394 2.266 3.592 1.00 78.94 182 LEU A O 1
ATOM 1427 N N . GLN A 1 183 ? -13.169 4.254 2.903 1.00 82.81 183 GLN A N 1
ATOM 1428 C CA . GLN A 1 183 ? -12.217 5.064 3.659 1.00 82.81 183 GLN A CA 1
ATOM 1429 C C . GLN A 1 183 ? -12.864 5.756 4.848 1.00 82.81 183 GLN A C 1
ATOM 1431 O O . GLN A 1 183 ? -14.053 6.068 4.854 1.00 82.81 183 GLN A O 1
ATOM 1436 N N . LEU A 1 184 ? -12.031 6.040 5.846 1.00 82.19 184 LEU A N 1
ATOM 1437 C CA . LEU A 1 184 ? -12.407 6.914 6.944 1.00 82.19 184 LEU A CA 1
ATOM 1438 C C . LEU A 1 184 ? -12.452 8.377 6.494 1.00 82.19 184 LEU A C 1
ATOM 1440 O O . LEU A 1 184 ? -11.559 8.804 5.753 1.00 82.19 184 LEU A O 1
ATOM 1444 N N . PRO A 1 185 ? -13.421 9.163 6.997 1.00 82.06 185 PRO A N 1
ATOM 1445 C CA . PRO A 1 185 ? -13.373 10.615 6.910 1.00 82.06 185 PRO A CA 1
ATOM 1446 C C . PRO A 1 185 ? -12.043 11.165 7.443 1.00 82.06 185 PRO A C 1
ATOM 1448 O O . PRO A 1 185 ? -11.529 10.695 8.460 1.00 82.06 185 PRO A O 1
ATOM 1451 N N . GLU A 1 186 ? -11.486 12.185 6.784 1.00 84.69 186 GLU A N 1
ATOM 1452 C CA . GLU A 1 186 ? -10.169 12.734 7.150 1.00 84.69 186 GLU A CA 1
ATOM 1453 C C . GLU A 1 186 ? -10.126 13.271 8.587 1.00 84.69 186 GLU A C 1
ATOM 1455 O O . GLU A 1 186 ? -9.132 13.089 9.284 1.00 84.69 186 GLU A O 1
ATOM 1460 N N . ASN A 1 187 ? -11.225 13.857 9.069 1.00 85.62 187 ASN A N 1
ATOM 1461 C CA . ASN A 1 187 ? -11.340 14.380 10.433 1.00 85.62 187 ASN A CA 1
ATOM 1462 C C . ASN A 1 187 ? -11.364 13.296 11.526 1.00 85.62 187 ASN A C 1
ATOM 1464 O O . ASN A 1 187 ? -11.238 13.626 12.702 1.00 85.62 187 ASN A O 1
ATOM 1468 N N . GLN A 1 188 ? -11.537 12.025 11.159 1.00 87.62 188 GLN A N 1
ATOM 1469 C CA . GLN A 1 188 ? -11.511 10.885 12.078 1.00 87.62 188 GLN A CA 1
ATOM 1470 C C . GLN A 1 188 ? -10.165 10.144 12.068 1.00 87.62 188 GLN A C 1
ATOM 1472 O O . GLN A 1 188 ? -9.961 9.207 12.843 1.00 87.62 188 GLN A O 1
ATOM 1477 N N . MET A 1 189 ? -9.241 10.543 11.192 1.00 90.06 189 MET A N 1
ATOM 1478 C CA . MET A 1 189 ? -7.926 9.931 11.075 1.00 90.06 189 MET A CA 1
ATOM 1479 C C . MET A 1 189 ? -6.996 10.361 12.220 1.00 90.06 189 MET A C 1
ATOM 1481 O O . MET A 1 189 ? -6.942 11.552 12.536 1.00 90.06 189 MET A O 1
ATOM 1485 N N . PRO A 1 190 ? -6.197 9.442 12.797 1.00 93.88 190 PRO A N 1
ATOM 1486 C CA . PRO A 1 190 ? -5.085 9.816 13.667 1.00 93.88 190 PRO A CA 1
ATOM 1487 C C . PRO A 1 190 ? -4.162 10.835 12.991 1.00 93.88 190 PRO A C 1
ATOM 1489 O O . PRO A 1 190 ? -3.817 10.678 11.815 1.00 93.88 190 PRO A O 1
ATOM 1492 N N . LYS A 1 191 ? -3.747 11.872 13.727 1.00 94.75 191 LYS A N 1
ATOM 1493 C CA . LYS A 1 191 ? -2.951 12.987 13.179 1.00 94.75 191 LYS A CA 1
ATOM 1494 C C . LYS A 1 191 ? -1.638 12.500 12.573 1.00 94.75 191 LYS A C 1
ATOM 1496 O O . LYS A 1 191 ? -1.210 13.008 11.542 1.00 94.75 191 LYS A O 1
ATOM 1501 N N . GLU A 1 192 ? -1.031 11.496 13.190 1.00 95.19 192 GLU A N 1
ATOM 1502 C CA . GLU A 1 192 ? 0.215 10.877 12.760 1.00 95.19 192 GLU A CA 1
ATOM 1503 C C . GLU A 1 192 ? 0.047 10.180 11.402 1.00 95.19 192 GLU A C 1
ATOM 1505 O O . GLU A 1 192 ? 0.832 10.415 10.484 1.00 95.19 192 GLU A O 1
ATOM 1510 N N . LEU A 1 193 ? -1.035 9.411 11.224 1.00 94.69 193 LEU A N 1
ATOM 1511 C CA . LEU A 1 193 ? -1.358 8.776 9.941 1.00 94.69 193 LEU A CA 1
ATOM 1512 C C . LEU A 1 193 ? -1.722 9.804 8.865 1.00 94.69 193 LEU A C 1
ATOM 1514 O O . LEU A 1 193 ? -1.354 9.625 7.706 1.00 94.69 193 LEU A O 1
ATOM 1518 N N . PHE A 1 194 ? -2.420 10.880 9.235 1.00 95.00 194 PHE A N 1
ATOM 1519 C CA . PHE A 1 194 ? -2.748 11.967 8.312 1.00 95.00 194 PHE A CA 1
ATOM 1520 C C . PHE A 1 194 ? -1.486 12.700 7.830 1.00 95.00 194 PHE A C 1
ATOM 1522 O O . PHE A 1 194 ? -1.326 12.934 6.633 1.00 95.00 194 PHE A O 1
ATOM 1529 N N . SER A 1 195 ? -0.564 13.007 8.747 1.00 96.69 195 SER A N 1
ATOM 1530 C CA . SER A 1 195 ? 0.725 13.628 8.429 1.00 96.69 195 SER A CA 1
ATOM 1531 C C . SER A 1 195 ? 1.556 12.740 7.503 1.00 96.69 195 SER A C 1
ATOM 1533 O O . SER A 1 195 ? 1.961 13.177 6.424 1.00 96.69 195 SER A O 1
ATOM 1535 N N . LEU A 1 196 ? 1.720 11.460 7.868 1.00 97.50 196 LEU A N 1
ATOM 1536 C CA . LEU A 1 196 ? 2.431 10.481 7.048 1.00 97.50 196 LEU A CA 1
ATOM 1537 C C . LEU A 1 196 ? 1.794 10.348 5.663 1.00 97.50 196 LEU A C 1
ATOM 1539 O O . LEU A 1 196 ? 2.501 10.357 4.663 1.00 97.50 196 LEU A O 1
ATOM 1543 N N . ARG A 1 197 ? 0.463 10.261 5.571 1.00 97.12 197 ARG A N 1
ATOM 1544 C CA . ARG A 1 197 ? -0.239 10.209 4.283 1.00 97.12 197 ARG A CA 1
ATOM 1545 C C . ARG A 1 197 ? 0.143 11.376 3.387 1.00 97.12 197 ARG A C 1
ATOM 1547 O O . ARG A 1 197 ? 0.440 11.140 2.220 1.00 97.12 197 ARG A O 1
ATOM 1554 N N . ASN A 1 198 ? 0.073 12.604 3.894 1.00 97.50 198 ASN A N 1
ATOM 1555 C CA . ASN A 1 198 ? 0.343 13.790 3.083 1.00 97.50 198 ASN A CA 1
ATOM 1556 C C . ASN A 1 198 ? 1.787 13.786 2.591 1.00 97.50 198 ASN A C 1
ATOM 1558 O O . ASN A 1 198 ? 2.025 13.953 1.398 1.00 97.50 198 ASN A O 1
ATOM 1562 N N . GLU A 1 199 ? 2.725 13.453 3.474 1.00 98.44 199 GLU A N 1
ATOM 1563 C CA . GLU A 1 199 ? 4.124 13.302 3.096 1.00 98.44 199 GLU A CA 1
ATOM 1564 C C . GLU A 1 199 ? 4.319 12.236 2.006 1.00 98.44 199 GLU A C 1
ATOM 1566 O O . GLU A 1 199 ? 4.938 12.497 0.975 1.00 98.44 199 GLU A O 1
ATOM 1571 N N . LEU A 1 200 ? 3.747 11.041 2.187 1.00 98.62 200 LEU A N 1
ATOM 1572 C CA . LEU A 1 200 ? 3.857 9.958 1.212 1.00 98.62 200 LEU A CA 1
ATOM 1573 C C . LEU A 1 200 ? 3.214 10.340 -0.126 1.00 98.62 200 LEU A C 1
ATOM 1575 O O . LEU A 1 200 ? 3.791 10.040 -1.172 1.00 98.62 200 LEU A O 1
ATOM 1579 N N . ARG A 1 201 ? 2.062 11.026 -0.115 1.00 98.50 201 ARG A N 1
ATOM 1580 C CA . ARG A 1 201 ? 1.382 11.538 -1.3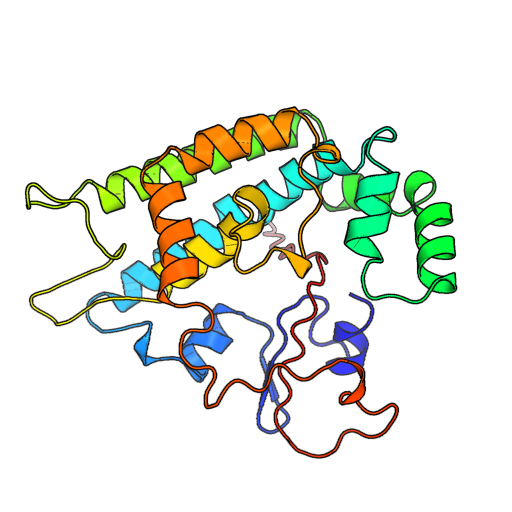18 1.00 98.50 201 ARG A CA 1
ATOM 1581 C C . ARG A 1 201 ? 2.236 12.549 -2.085 1.00 98.50 201 ARG A C 1
ATOM 1583 O O . ARG A 1 201 ? 2.141 12.589 -3.311 1.00 98.50 201 ARG A O 1
ATOM 1590 N N . ASP A 1 202 ? 3.083 13.317 -1.405 1.00 98.31 202 ASP A N 1
ATOM 1591 C CA . ASP A 1 202 ? 3.942 14.316 -2.045 1.00 98.31 202 ASP A CA 1
ATOM 1592 C C . ASP A 1 202 ? 5.156 13.710 -2.766 1.00 98.31 202 ASP A C 1
ATOM 1594 O O . ASP A 1 202 ? 5.688 14.320 -3.707 1.00 98.31 202 ASP A O 1
ATOM 1598 N N . THR A 1 203 ? 5.549 12.484 -2.413 1.00 98.38 203 THR A N 1
ATOM 1599 C CA . THR A 1 203 ? 6.643 11.762 -3.081 1.00 98.38 203 THR A CA 1
ATOM 1600 C C . THR A 1 203 ? 6.299 11.355 -4.527 1.00 98.38 203 THR A C 1
ATOM 1602 O O . THR A 1 203 ? 5.125 11.164 -4.870 1.00 98.38 203 THR A O 1
ATOM 1605 N N . PRO A 1 204 ? 7.306 11.143 -5.403 1.00 98.00 204 PRO A N 1
ATOM 1606 C CA . PRO A 1 204 ? 7.093 10.542 -6.723 1.00 98.00 204 PRO A CA 1
ATOM 1607 C C . PRO A 1 204 ? 6.372 9.188 -6.661 1.00 98.00 204 PRO A C 1
ATOM 1609 O O . PRO A 1 204 ? 5.486 8.932 -7.477 1.00 98.00 204 PRO A O 1
ATOM 1612 N N . ALA A 1 205 ? 6.703 8.350 -5.675 1.00 98.31 205 ALA A N 1
ATOM 1613 C CA . ALA A 1 205 ? 6.041 7.069 -5.448 1.00 98.31 205 ALA A CA 1
ATOM 1614 C C . ALA A 1 205 ? 4.553 7.228 -5.104 1.00 98.31 205 ALA A C 1
ATOM 1616 O O . ALA A 1 205 ? 3.712 6.578 -5.723 1.00 98.31 205 ALA A O 1
ATOM 1617 N N . GLY A 1 206 ? 4.201 8.130 -4.183 1.00 98.38 206 GLY A N 1
ATOM 1618 C CA . GLY A 1 206 ? 2.802 8.391 -3.835 1.00 98.38 206 GLY A CA 1
ATOM 1619 C C . GLY A 1 206 ? 1.989 8.891 -5.023 1.00 98.38 206 GLY A C 1
ATOM 1620 O O . GLY A 1 206 ? 0.910 8.367 -5.300 1.00 98.38 206 GLY A O 1
ATOM 1621 N N . LYS A 1 207 ? 2.545 9.832 -5.793 1.00 98.19 207 LYS A N 1
ATOM 1622 C CA . LYS A 1 207 ? 1.933 10.324 -7.038 1.00 98.19 207 LYS A CA 1
ATOM 1623 C C . LYS A 1 207 ? 1.756 9.215 -8.072 1.00 98.19 207 LYS A C 1
ATOM 1625 O O . LYS A 1 207 ? 0.736 9.178 -8.756 1.00 98.19 207 LYS A O 1
ATOM 1630 N N . HIS A 1 208 ? 2.720 8.303 -8.186 1.00 97.75 208 HIS A N 1
ATOM 1631 C CA . HIS A 1 208 ? 2.606 7.137 -9.056 1.00 97.75 208 HIS A CA 1
ATOM 1632 C C . HIS A 1 208 ? 1.475 6.199 -8.612 1.00 97.75 208 HIS A C 1
ATOM 1634 O O . HIS A 1 208 ? 0.609 5.897 -9.427 1.00 97.75 208 HIS A O 1
ATOM 1640 N N . ALA A 1 209 ? 1.414 5.807 -7.336 1.00 97.88 209 ALA A N 1
ATOM 1641 C CA . ALA A 1 209 ? 0.352 4.934 -6.828 1.00 97.88 209 ALA A CA 1
ATOM 1642 C C . ALA A 1 209 ? -1.050 5.543 -7.010 1.00 97.88 209 ALA A C 1
ATOM 1644 O O . ALA A 1 209 ? -1.963 4.866 -7.482 1.00 97.88 209 ALA A O 1
ATOM 1645 N N . LEU A 1 210 ? -1.219 6.835 -6.704 1.00 97.50 210 LEU A N 1
ATOM 1646 C CA . LEU A 1 210 ? -2.481 7.545 -6.940 1.00 97.50 210 LEU A CA 1
ATOM 1647 C C . LEU A 1 210 ? -2.848 7.569 -8.432 1.00 97.50 210 LEU A C 1
ATOM 1649 O O . LEU A 1 210 ? -3.991 7.281 -8.787 1.00 97.50 210 LEU A O 1
ATOM 1653 N N . ARG A 1 211 ? -1.871 7.828 -9.314 1.00 96.38 211 ARG A N 1
ATOM 1654 C CA . ARG A 1 211 ? -2.067 7.767 -10.769 1.00 96.38 211 ARG A CA 1
ATOM 1655 C C . ARG A 1 211 ? -2.482 6.372 -11.234 1.00 96.38 211 ARG A C 1
ATOM 1657 O O . ARG A 1 211 ? -3.296 6.282 -12.150 1.00 96.38 211 ARG A O 1
ATOM 1664 N N . MET A 1 212 ? -1.951 5.295 -10.647 1.00 96.00 212 MET A N 1
ATOM 1665 C CA . MET A 1 212 ? -2.341 3.927 -11.014 1.00 96.00 212 MET A CA 1
ATOM 1666 C C . MET A 1 212 ? -3.825 3.677 -10.740 1.00 96.00 212 MET A C 1
ATOM 1668 O O . MET A 1 212 ? -4.515 3.126 -11.599 1.00 96.00 212 MET A O 1
ATOM 1672 N N . TYR A 1 213 ? -4.347 4.151 -9.603 1.00 93.88 213 TYR A N 1
ATOM 1673 C CA . TYR A 1 213 ? -5.785 4.098 -9.333 1.00 93.88 213 TYR A CA 1
ATOM 1674 C C . TYR A 1 213 ? -6.581 4.936 -10.330 1.00 93.88 213 TYR A C 1
ATOM 1676 O O . TYR A 1 213 ? -7.479 4.405 -10.976 1.00 93.88 213 TYR A O 1
ATOM 1684 N N . GLU A 1 214 ? -6.217 6.200 -10.527 1.00 92.81 214 GLU A N 1
ATOM 1685 C CA . GLU A 1 214 ? -6.913 7.081 -11.473 1.00 92.81 214 GLU A CA 1
ATOM 1686 C C . GLU A 1 214 ? -6.894 6.537 -12.914 1.00 92.81 214 GLU A C 1
ATOM 1688 O O . GLU A 1 214 ? -7.837 6.725 -13.685 1.00 92.81 214 GLU A O 1
ATOM 1693 N N . THR A 1 215 ? -5.816 5.850 -13.296 1.00 90.75 215 THR A N 1
ATOM 1694 C CA . THR A 1 215 ? -5.606 5.386 -14.669 1.00 90.75 215 THR A CA 1
ATOM 1695 C C . THR A 1 215 ? -6.221 4.019 -14.931 1.00 90.75 215 THR A C 1
ATOM 1697 O O . THR A 1 215 ? -6.798 3.835 -16.000 1.00 90.75 215 THR A O 1
ATOM 1700 N N . HIS A 1 216 ? -6.119 3.078 -13.992 1.00 88.75 216 HIS A N 1
ATOM 1701 C CA . HIS A 1 216 ? -6.459 1.671 -14.231 1.00 88.75 216 HIS A CA 1
ATOM 1702 C C . HIS A 1 216 ? -7.676 1.186 -13.440 1.00 88.75 216 HIS A C 1
ATOM 1704 O O . HIS A 1 216 ? -8.282 0.178 -13.807 1.00 88.75 216 HIS A O 1
ATOM 1710 N N . ARG A 1 217 ? -8.096 1.888 -12.382 1.00 82.75 217 ARG A N 1
ATOM 1711 C CA . ARG A 1 217 ? -9.300 1.519 -11.631 1.00 82.75 217 ARG A CA 1
ATOM 1712 C C . ARG A 1 217 ? -10.548 2.019 -12.374 1.00 82.75 217 ARG A C 1
ATOM 1714 O O . ARG A 1 217 ? -10.644 3.185 -12.728 1.00 82.75 217 ARG A O 1
ATOM 1721 N N . PHE A 1 218 ? -11.526 1.137 -12.591 1.00 67.06 218 PHE A N 1
ATOM 1722 C CA . PHE A 1 218 ? -12.875 1.453 -13.103 1.00 67.06 218 PHE A CA 1
ATOM 1723 C C . PHE A 1 218 ? -13.000 2.061 -14.517 1.00 67.06 218 PHE A C 1
ATOM 1725 O O . PHE A 1 218 ? -14.107 2.421 -14.906 1.00 67.06 218 PHE A O 1
ATOM 1732 N N . LYS A 1 219 ? -11.946 2.108 -15.344 1.00 56.41 219 LYS A N 1
ATOM 1733 C CA . LYS A 1 219 ? -12.048 2.647 -16.721 1.00 56.41 219 LYS A CA 1
ATOM 1734 C C . LYS A 1 219 ? -12.775 1.758 -17.740 1.00 56.41 219 LYS A C 1
ATOM 1736 O O . LYS A 1 219 ? -12.964 2.183 -18.871 1.00 56.41 219 LYS A O 1
ATOM 1741 N N . ASN A 1 220 ? -13.216 0.557 -17.358 1.00 44.06 220 ASN A N 1
ATOM 1742 C CA . ASN A 1 220 ? -13.978 -0.345 -18.229 1.00 44.06 220 ASN A CA 1
ATOM 1743 C C . ASN A 1 220 ? -15.303 -0.765 -17.563 1.00 44.06 220 ASN A C 1
ATOM 1745 O O . ASN A 1 220 ? -15.552 -1.934 -17.253 1.00 44.06 220 ASN A O 1
ATOM 1749 N N . THR A 1 221 ? -16.150 0.216 -17.259 1.00 46.75 221 THR A N 1
ATOM 1750 C CA . THR A 1 221 ? -17.461 -0.001 -16.627 1.00 46.75 221 THR A CA 1
ATOM 1751 C C . THR A 1 221 ? -18.545 -0.506 -17.577 1.00 46.75 221 THR A C 1
ATOM 1753 O O . THR A 1 221 ? -19.587 -0.925 -17.090 1.00 46.75 221 THR A O 1
ATOM 1756 N N . GLU A 1 222 ? -18.296 -0.621 -18.887 1.00 40.34 222 GLU A N 1
ATOM 1757 C CA . GLU A 1 222 ? -19.231 -1.316 -19.792 1.00 40.34 222 GLU A CA 1
ATOM 1758 C C . GLU A 1 222 ? -19.314 -2.832 -19.522 1.00 40.34 222 GLU A C 1
ATOM 1760 O O . GLU A 1 222 ? -20.292 -3.478 -19.888 1.00 40.34 222 GLU A O 1
ATOM 1765 N N . ARG A 1 223 ? -18.325 -3.413 -18.823 1.00 39.69 223 ARG A N 1
ATOM 1766 C CA . ARG A 1 223 ? -18.353 -4.817 -18.357 1.00 39.69 223 ARG A CA 1
ATOM 1767 C C . ARG A 1 223 ? -18.254 -4.982 -16.841 1.00 39.69 223 ARG A C 1
ATOM 1769 O O . ARG A 1 223 ? -18.404 -6.092 -16.336 1.00 39.69 223 ARG A O 1
ATOM 1776 N N . SER A 1 224 ? -18.027 -3.899 -16.103 1.00 36.19 224 SER A N 1
ATOM 1777 C CA . SER A 1 224 ? -17.882 -3.947 -14.648 1.00 36.19 224 SER A CA 1
ATOM 1778 C C . SER A 1 224 ? -19.218 -3.628 -13.995 1.00 36.19 224 SER A C 1
ATOM 1780 O O . SER A 1 224 ? -19.476 -2.496 -13.592 1.00 36.19 224 SER A O 1
ATOM 1782 N N . VAL A 1 225 ? -20.076 -4.643 -13.888 1.00 34.03 225 VAL A N 1
ATOM 1783 C CA . VAL A 1 225 ? -21.230 -4.591 -12.991 1.00 34.03 225 VAL A CA 1
ATOM 1784 C C . VAL A 1 225 ? -20.683 -4.383 -11.579 1.00 34.03 225 VAL A C 1
ATOM 1786 O O . VAL A 1 225 ? -20.134 -5.301 -10.973 1.00 34.03 225 VAL A O 1
ATOM 1789 N N . VAL A 1 226 ? -20.819 -3.171 -11.041 1.00 38.59 226 VAL A N 1
ATOM 1790 C CA . VAL A 1 226 ? -20.779 -2.978 -9.591 1.00 38.59 226 VAL A CA 1
ATOM 1791 C C . VAL A 1 226 ? -21.996 -3.727 -9.077 1.00 38.59 226 VAL A C 1
ATOM 1793 O O . VAL A 1 226 ? -23.109 -3.236 -9.222 1.00 38.59 226 VAL A O 1
ATOM 1796 N N . ILE A 1 227 ? -21.810 -4.950 -8.577 1.00 34.03 227 ILE A N 1
ATOM 1797 C CA . ILE A 1 227 ? -22.913 -5.755 -8.049 1.00 34.03 227 ILE A CA 1
ATOM 1798 C C . ILE A 1 227 ? -23.381 -5.058 -6.765 1.00 34.03 227 ILE A C 1
ATOM 1800 O O . ILE A 1 227 ? -22.648 -5.070 -5.771 1.00 34.03 227 ILE A O 1
ATOM 1804 N N . PRO A 1 228 ? -24.565 -4.415 -6.749 1.00 33.81 228 PRO A N 1
ATOM 1805 C CA . PRO A 1 228 ? -25.076 -3.835 -5.520 1.00 33.81 228 PRO A CA 1
ATOM 1806 C C . PRO A 1 228 ? -25.332 -4.963 -4.517 1.00 33.81 228 PRO A C 1
ATOM 1808 O O . PRO A 1 228 ? -25.720 -6.066 -4.891 1.00 33.81 228 PRO A O 1
ATOM 1811 N N . LYS A 1 229 ? -25.154 -4.697 -3.220 1.00 36.91 229 LYS A N 1
ATOM 1812 C CA . LYS A 1 229 ? -25.347 -5.692 -2.144 1.00 36.91 229 LYS A CA 1
ATOM 1813 C C . LYS A 1 229 ? -26.721 -6.382 -2.189 1.00 36.91 229 LYS A C 1
ATOM 1815 O O . LYS A 1 229 ? -26.846 -7.518 -1.752 1.00 36.91 229 LYS A O 1
ATOM 1820 N N . SER A 1 230 ? -27.738 -5.719 -2.740 1.00 37.03 230 SER A N 1
ATOM 1821 C CA . SER A 1 230 ? -29.074 -6.282 -2.980 1.00 37.03 230 SER A CA 1
ATOM 1822 C C . SER A 1 230 ? -29.105 -7.408 -4.022 1.00 37.03 230 SER A C 1
ATOM 1824 O O . SER A 1 230 ? -30.020 -8.223 -3.991 1.00 37.03 230 SER A O 1
ATOM 1826 N N . ALA A 1 231 ? -28.120 -7.466 -4.921 1.00 33.81 231 ALA A N 1
ATOM 1827 C CA . ALA A 1 231 ? -27.966 -8.501 -5.940 1.00 33.81 231 ALA A CA 1
ATOM 1828 C C . ALA A 1 231 ? -27.145 -9.714 -5.456 1.00 33.81 231 ALA A C 1
ATOM 1830 O O . ALA A 1 231 ? -27.166 -10.761 -6.101 1.00 33.81 231 ALA A O 1
ATOM 1831 N N . LEU A 1 232 ? -26.474 -9.616 -4.300 1.00 39.78 232 LEU A N 1
ATOM 1832 C CA . LEU A 1 232 ? -25.943 -10.775 -3.578 1.00 39.78 232 LEU A CA 1
ATOM 1833 C C . LEU A 1 232 ? -27.109 -11.436 -2.836 1.00 39.78 232 LEU A C 1
ATOM 1835 O O . LEU A 1 232 ? -27.397 -11.131 -1.677 1.00 39.78 232 LEU A O 1
ATOM 1839 N N . GLY A 1 233 ? -27.842 -12.286 -3.555 1.00 34.03 233 GLY A N 1
ATOM 1840 C CA . GLY A 1 233 ? -28.991 -13.007 -3.024 1.00 34.03 233 GLY A CA 1
ATOM 1841 C C . GLY A 1 233 ? -28.655 -13.714 -1.710 1.00 34.03 233 GLY A C 1
ATOM 1842 O O . GLY A 1 233 ? -27.662 -14.433 -1.597 1.00 34.03 233 GLY A O 1
ATOM 1843 N N . ARG A 1 234 ? -29.513 -13.535 -0.700 1.00 37.56 234 ARG A N 1
ATOM 1844 C CA . ARG A 1 234 ? -29.558 -14.445 0.447 1.00 37.56 234 ARG A CA 1
ATOM 1845 C C . ARG A 1 234 ? -30.056 -15.786 -0.087 1.00 37.56 234 ARG A C 1
ATOM 1847 O O . ARG A 1 234 ? -31.261 -15.950 -0.234 1.00 37.56 234 ARG A O 1
ATOM 1854 N N . ASN A 1 235 ? -29.124 -16.687 -0.389 1.00 34.72 235 ASN A N 1
ATOM 1855 C CA . ASN A 1 235 ? -29.267 -18.130 -0.627 1.00 34.72 235 ASN A CA 1
ATOM 1856 C C . ASN A 1 235 ? -28.792 -18.629 -2.000 1.00 34.72 235 ASN A C 1
ATOM 1858 O O . ASN A 1 235 ? -29.234 -18.174 -3.049 1.00 34.72 235 ASN A O 1
ATOM 1862 N N . ARG A 1 236 ? -27.997 -19.702 -1.884 1.00 32.88 236 ARG A N 1
ATOM 1863 C CA . ARG A 1 236 ? -27.526 -20.688 -2.867 1.00 32.88 236 ARG A CA 1
ATOM 1864 C C . ARG A 1 236 ? -26.435 -20.250 -3.844 1.00 32.88 236 ARG A C 1
ATOM 1866 O O . ARG A 1 236 ? -26.670 -19.592 -4.849 1.00 32.88 236 ARG A O 1
ATOM 1873 N N . VAL A 1 237 ? -25.246 -20.771 -3.531 1.00 37.84 237 VAL A N 1
ATOM 1874 C CA . VAL A 1 237 ? -24.144 -21.078 -4.446 1.00 37.84 237 VAL A CA 1
ATOM 1875 C C . VAL A 1 237 ? -24.724 -21.653 -5.739 1.00 37.84 237 VAL A C 1
ATOM 1877 O O . VAL A 1 237 ? -25.304 -22.736 -5.751 1.00 37.84 237 VAL A O 1
ATOM 1880 N N . SER A 1 238 ? -24.612 -20.880 -6.810 1.00 27.83 238 SER A N 1
ATOM 1881 C CA . SER A 1 238 ? -24.914 -21.281 -8.177 1.00 27.83 238 SER A CA 1
ATOM 1882 C C . SER A 1 238 ? -23.658 -20.991 -8.982 1.00 27.83 238 SER A C 1
ATOM 1884 O O . SER A 1 238 ? -23.180 -19.859 -8.944 1.00 27.83 238 SER A O 1
ATOM 1886 N N . ASN A 1 239 ? -23.153 -22.010 -9.681 1.00 27.88 239 ASN A N 1
ATOM 1887 C CA . ASN A 1 239 ? -21.951 -22.032 -10.518 1.00 27.88 239 ASN A CA 1
ATOM 1888 C C . ASN A 1 239 ? -21.810 -20.804 -11.424 1.00 27.88 239 ASN A C 1
ATOM 1890 O O . ASN A 1 239 ? -22.198 -20.834 -12.590 1.00 27.88 239 ASN A O 1
ATOM 1894 N N . ARG A 1 240 ? -21.230 -19.729 -10.895 1.00 26.69 240 ARG A N 1
ATOM 1895 C CA . ARG A 1 240 ? -20.587 -18.643 -11.633 1.00 26.69 240 ARG A CA 1
ATOM 1896 C C . ARG A 1 240 ? -19.471 -18.108 -10.749 1.00 26.69 240 ARG A C 1
ATOM 1898 O O . ARG A 1 240 ? -19.640 -17.992 -9.543 1.00 26.69 240 ARG A O 1
ATOM 1905 N N . VAL A 1 241 ? -18.320 -17.844 -11.352 1.00 30.22 241 VAL A N 1
ATOM 1906 C CA . VAL A 1 241 ? -17.135 -17.296 -10.686 1.00 30.22 241 VAL A CA 1
ATOM 1907 C C . VAL A 1 241 ? -17.527 -16.015 -9.945 1.00 30.22 241 VAL A C 1
ATOM 1909 O O . VAL A 1 241 ? -17.927 -15.032 -10.569 1.00 30.22 241 VAL A O 1
ATOM 1912 N N . TYR A 1 242 ? -17.432 -16.029 -8.615 1.00 32.00 242 TYR A N 1
ATOM 1913 C CA . TYR A 1 242 ? -17.633 -14.850 -7.778 1.00 32.00 242 TYR A CA 1
ATOM 1914 C C . TYR A 1 242 ? -16.318 -14.520 -7.077 1.00 32.00 242 TYR A C 1
ATOM 1916 O O . TYR A 1 242 ? -15.896 -15.221 -6.160 1.00 32.00 242 TYR A O 1
ATOM 1924 N N . ALA A 1 243 ? -15.685 -13.421 -7.485 1.00 27.34 243 ALA A N 1
ATOM 1925 C CA . ALA A 1 243 ? -14.635 -12.799 -6.693 1.00 27.34 243 ALA A CA 1
ATOM 1926 C C . ALA A 1 243 ? -15.292 -12.123 -5.482 1.00 27.34 243 ALA A C 1
ATOM 1928 O O . ALA A 1 243 ? -15.871 -11.038 -5.586 1.00 27.34 243 ALA A O 1
ATOM 1929 N N . VAL A 1 244 ? -15.234 -12.774 -4.322 1.00 26.30 244 VAL A N 1
ATOM 1930 C CA . VAL A 1 244 ? -15.584 -12.132 -3.054 1.00 26.30 244 VAL A CA 1
ATOM 1931 C C . VAL A 1 244 ? -14.423 -11.214 -2.683 1.00 26.30 244 VAL A C 1
ATOM 1933 O O . VAL A 1 244 ? -13.471 -11.625 -2.024 1.00 26.30 244 VAL A O 1
ATOM 1936 N N . VAL A 1 245 ? -14.493 -9.947 -3.097 1.00 27.25 245 VAL A N 1
ATOM 1937 C CA . VAL A 1 245 ? -13.615 -8.899 -2.557 1.00 27.25 245 VAL A CA 1
ATOM 1938 C C . VAL A 1 245 ? -14.140 -8.528 -1.172 1.00 27.25 245 VAL A C 1
ATOM 1940 O O . VAL A 1 245 ? -14.822 -7.527 -0.971 1.00 27.25 245 VAL A O 1
ATOM 1943 N N . GLY A 1 246 ? -13.865 -9.393 -0.201 1.00 26.80 246 GLY A N 1
ATOM 1944 C CA . GLY A 1 246 ? -13.930 -9.022 1.200 1.00 26.80 246 GLY A CA 1
ATOM 1945 C C . GLY A 1 246 ? -12.665 -8.246 1.532 1.00 26.80 246 GLY A C 1
ATOM 1946 O O . GLY A 1 246 ? -11.580 -8.820 1.506 1.00 26.80 246 GLY A O 1
ATOM 1947 N N . VAL A 1 247 ? -12.788 -6.964 1.888 1.00 30.34 247 VAL A N 1
ATOM 1948 C CA . VAL A 1 247 ? -11.736 -6.274 2.649 1.00 30.34 247 VAL A CA 1
ATOM 1949 C C . VAL A 1 247 ? -11.735 -6.892 4.045 1.00 30.34 247 VAL A C 1
ATOM 1951 O O . VAL A 1 247 ? -12.302 -6.367 4.997 1.00 30.34 247 VAL A O 1
ATOM 1954 N N . ALA A 1 248 ? -11.163 -8.086 4.153 1.00 30.47 248 ALA A N 1
ATOM 1955 C CA . ALA A 1 248 ? -10.805 -8.670 5.424 1.00 30.47 248 ALA A CA 1
ATOM 1956 C C . ALA A 1 248 ? -9.373 -8.213 5.704 1.00 30.47 248 ALA A C 1
ATOM 1958 O O . ALA A 1 248 ? -8.401 -8.795 5.234 1.00 30.47 248 ALA A O 1
ATOM 1959 N N . LEU A 1 249 ? -9.258 -7.155 6.502 1.00 35.72 249 LEU A N 1
ATOM 1960 C CA . LEU A 1 249 ? -8.081 -6.867 7.317 1.00 35.72 249 LEU A CA 1
ATOM 1961 C C . LEU A 1 249 ? -7.909 -8.033 8.316 1.00 35.72 249 LEU A C 1
ATOM 1963 O O . LEU A 1 249 ? -8.247 -7.924 9.490 1.00 35.72 249 LEU A O 1
ATOM 1967 N N . ALA A 1 250 ? -7.503 -9.204 7.825 1.00 28.42 250 ALA A N 1
ATOM 1968 C CA . ALA A 1 250 ? -7.362 -10.425 8.604 1.00 28.42 250 ALA A CA 1
ATOM 1969 C C . ALA A 1 250 ? -6.041 -11.115 8.257 1.00 28.42 250 ALA A C 1
ATOM 1971 O O . ALA A 1 250 ? -5.859 -11.606 7.150 1.00 28.42 250 ALA A O 1
ATOM 1972 N N . ALA A 1 251 ? -5.155 -11.101 9.254 1.00 30.92 251 ALA A N 1
ATOM 1973 C CA . ALA A 1 251 ? -3.928 -11.869 9.431 1.00 30.92 251 ALA A CA 1
ATOM 1974 C C . ALA A 1 251 ? -3.583 -12.897 8.331 1.00 30.92 251 ALA A C 1
ATOM 1976 O O . ALA A 1 251 ? -4.018 -14.042 8.388 1.00 30.92 251 ALA A O 1
ATOM 1977 N N . SER A 1 252 ? -2.690 -12.514 7.421 1.00 30.72 252 SER A N 1
ATOM 1978 C CA . SER A 1 252 ? -1.656 -13.412 6.911 1.00 30.72 252 SER A CA 1
ATOM 1979 C C . SER A 1 252 ? -0.337 -13.019 7.581 1.00 30.72 252 SER A C 1
ATOM 1981 O O . SER A 1 252 ? 0.159 -11.895 7.454 1.00 30.72 252 SER A O 1
ATOM 1983 N N . GLY A 1 253 ? 0.167 -13.924 8.410 1.00 26.20 253 GLY A N 1
ATOM 1984 C CA . GLY A 1 253 ? 1.535 -13.936 8.899 1.00 26.20 253 GLY A CA 1
ATOM 1985 C C . GLY A 1 253 ? 2.027 -15.352 8.673 1.00 26.20 253 GLY A C 1
ATOM 1986 O O . GLY A 1 253 ? 1.666 -16.247 9.435 1.00 26.20 253 GLY A O 1
ATOM 1987 N N . SER A 1 254 ? 2.760 -15.565 7.584 1.00 26.30 254 SER A N 1
ATOM 1988 C CA . SER A 1 254 ? 3.371 -16.852 7.276 1.00 26.30 254 SER A CA 1
ATOM 1989 C C . SER A 1 254 ? 4.373 -17.195 8.375 1.00 26.30 254 SER A C 1
ATOM 1991 O O . SER A 1 254 ? 5.393 -16.533 8.555 1.00 26.30 254 SER A O 1
ATOM 1993 N N . PHE A 1 255 ? 4.041 -18.221 9.154 1.00 22.64 255 PHE A N 1
ATOM 1994 C CA . PHE A 1 255 ? 4.935 -18.849 10.114 1.00 22.64 255 PHE A CA 1
ATOM 1995 C C . PHE A 1 255 ? 5.962 -19.671 9.322 1.00 22.64 255 PHE A C 1
ATOM 1997 O O . PHE A 1 255 ? 5.699 -20.814 8.963 1.00 22.64 255 PHE A O 1
ATOM 2004 N N . ILE A 1 256 ? 7.139 -19.107 9.053 1.00 23.56 256 ILE A N 1
ATOM 2005 C CA . ILE A 1 256 ? 8.333 -19.916 8.783 1.00 23.56 256 ILE A CA 1
ATOM 2006 C C . ILE A 1 256 ? 9.113 -19.968 10.093 1.00 23.56 256 ILE A C 1
ATOM 2008 O O . ILE A 1 256 ? 9.941 -19.114 10.396 1.00 23.56 256 ILE A O 1
ATOM 2012 N N . ALA A 1 257 ? 8.792 -20.968 10.912 1.00 21.94 257 ALA A N 1
ATOM 2013 C CA . ALA A 1 257 ? 9.665 -21.389 11.993 1.00 21.94 257 ALA A CA 1
ATOM 2014 C C . ALA A 1 257 ? 10.802 -22.214 11.375 1.00 21.94 257 ALA A C 1
ATOM 2016 O O . ALA A 1 257 ? 10.675 -23.426 11.203 1.00 21.94 257 ALA A O 1
ATOM 2017 N N . SER A 1 258 ? 11.912 -21.568 11.017 1.00 23.47 258 SER A N 1
ATOM 2018 C CA . SER A 1 258 ? 13.162 -22.289 10.794 1.00 23.47 258 SER A CA 1
ATOM 2019 C C . SER A 1 258 ? 13.699 -22.725 12.156 1.00 23.47 258 SER A C 1
ATOM 2021 O O . SER A 1 258 ? 14.195 -21.911 12.933 1.00 23.47 258 SER A O 1
ATOM 2023 N N . ARG A 1 259 ? 13.579 -24.021 12.456 1.00 23.86 259 ARG A N 1
ATOM 2024 C CA . ARG A 1 259 ? 14.513 -24.693 13.363 1.00 23.86 259 ARG A CA 1
ATOM 2025 C C . ARG A 1 259 ? 15.906 -24.565 12.754 1.00 23.86 259 ARG A C 1
ATOM 2027 O O . ARG A 1 259 ? 16.132 -25.189 11.724 1.00 23.86 259 ARG A O 1
ATOM 2034 N N . LEU A 1 260 ? 1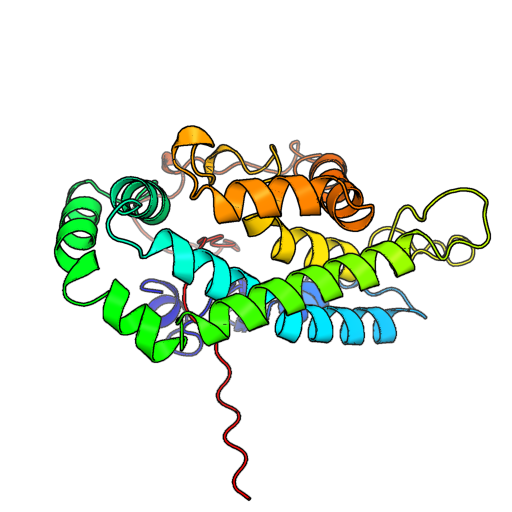6.774 -23.791 13.393 1.00 26.80 260 LEU A N 1
ATOM 2035 C CA . LEU A 1 260 ? 18.167 -24.107 13.721 1.00 26.80 260 LEU A CA 1
ATOM 2036 C C . LEU A 1 260 ? 18.567 -23.218 14.903 1.00 26.80 260 LEU A C 1
ATOM 2038 O O . LEU A 1 260 ? 18.261 -22.007 14.843 1.00 26.80 260 LEU A O 1
#